Protein AF-A0A434EVM4-F1 (afdb_monomer)

Mean predicted aligned error: 4.97 Å

Sequence (275 aa):
MTAIALRPPEVVMRLKRLGAAHPTRLSFLRQLIRRATREKWRVRKHLFDLEDKGFGRAVYAVETPARTYSLVAFSTPLDDEKRSDRVIAQAWDTSYVLYDGLPDAPEIARLEANAPLQEAGRYTNRELVLARANKSVRLFEDVVSTLARGRQPDDEQLLGVGYLLRTTAVYGNGKFGIADRDEIAGRPELTGSFQAEMLTVWLIRSFTLDLVDHIACRRNPAGAAKLASGLRRALGVGNATGLGMAPFLVRHPLLTHSWFLARETALARVRAEPH

Nearest PDB structures (foldseek):
  1vlr-assembly1_B  TM=5.233E-01  e=3.596E+00  Mus musculus
  6xmq-assembly1_A  TM=4.105E-01  e=3.393E+00  Saccharomyces cerevisiae S288C
  1xml-assembly1_A  TM=4.243E-01  e=5.410E+00  Homo sapiens
  4yc6-assembly4_G  TM=1.969E-01  e=2.848E+00  Homo sapiens

Radius of gyration: 20.32 Å; Cα contacts (8 Å, |Δi|>4): 448; chains: 1; bounding box: 56×40×58 Å

Solvent-accessible surface area (backbone atoms only — not comparable to full-atom values): 15108 Å² total; per-residue (Å²): 126,65,84,53,76,66,81,54,63,88,73,64,74,34,66,76,52,59,76,67,60,72,89,52,81,82,31,55,55,51,46,49,52,52,4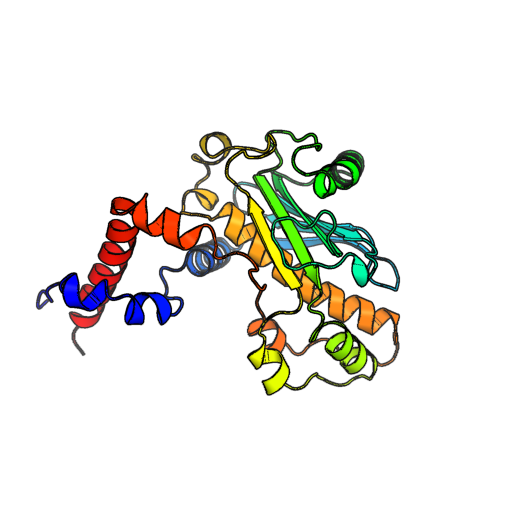6,39,60,76,62,61,45,45,75,45,78,74,42,79,52,54,51,65,87,44,36,42,41,34,28,40,36,37,40,48,94,88,52,42,34,19,40,41,37,40,28,46,91,62,60,74,90,60,63,51,70,50,78,82,46,85,56,53,34,26,34,34,34,29,30,69,33,81,78,51,71,70,53,49,53,52,46,64,72,17,60,77,48,48,81,78,26,77,59,45,76,41,35,45,28,44,34,36,27,35,67,28,91,85,42,37,65,62,41,25,56,29,13,24,70,45,38,80,64,62,65,66,68,50,59,74,70,27,40,45,36,30,30,36,51,77,47,54,71,28,68,58,51,29,18,39,58,79,83,42,55,87,37,80,88,40,52,54,74,62,33,63,52,39,52,42,52,55,49,50,37,52,50,50,58,51,45,42,35,46,29,8,30,62,75,22,77,91,49,33,32,69,78,52,71,68,59,61,67,68,46,47,63,35,76,54,69,63,81,65,51,63,60,45,57,70,75,36,52,70,60,53,46,53,55,48,50,54,50,40,51,53,49,24,54,62,69,34,53,85,131

pLDDT: mean 92.05, std 7.57, range [59.41, 98.81]

Foldseek 3Di:
DDQFDFDDCVVCVDPVNVVVDDDDCPDLLNVLVVQCVVQVKDKDWPDLDADLLGFDWTWIWIHGPVFIKIKIKGADDDDPVQDDLALPRLFARMKIFTFTHDDDPVRSVLCVVFLSVFLNGDEEQGGQKIWGKHFDPQPLVVQLVQQLQLHEDDPVSCLVVQEGIAISDMDRDCRSNYHHCVSCCPPPSQVDPCSSSSVNQVVVLVSRQVSSQSNSCSSHVPRGHRHDPVSSVRHGHHYSDPPVVVVCCVVCVVVVVVVSVVVSVVVSVVVPDDD

Structure (mmCIF, N/CA/C/O backbone):
data_AF-A0A434EVM4-F1
#
_entry.id   AF-A0A434EVM4-F1
#
loop_
_atom_site.group_PDB
_atom_site.id
_atom_site.type_symbol
_atom_site.label_atom_id
_atom_site.label_alt_id
_atom_site.label_comp_id
_atom_site.label_asym_id
_atom_site.label_entity_id
_atom_site.label_seq_id
_atom_site.pdbx_PDB_ins_code
_atom_site.Cartn_x
_atom_site.Cartn_y
_atom_site.Cartn_z
_atom_site.occupancy
_atom_site.B_iso_or_equiv
_atom_site.auth_seq_id
_atom_site.auth_comp_id
_atom_site.auth_asym_id
_atom_site.auth_atom_id
_atom_site.pdbx_PDB_model_num
ATOM 1 N N . MET A 1 1 ? -35.849 -6.488 24.220 1.00 59.41 1 MET A N 1
ATOM 2 C CA . MET A 1 1 ? -34.531 -6.980 23.763 1.00 59.41 1 MET A CA 1
ATOM 3 C C . MET A 1 1 ? -33.873 -7.718 24.912 1.00 59.41 1 MET A C 1
ATOM 5 O O . MET A 1 1 ? -33.646 -7.116 25.955 1.00 59.41 1 MET A O 1
ATOM 9 N N . THR A 1 2 ? -33.637 -9.017 24.769 1.00 71.00 2 THR A N 1
ATOM 10 C CA . THR A 1 2 ? -32.943 -9.836 25.771 1.00 71.00 2 THR A CA 1
ATOM 11 C C . THR A 1 2 ? -31.469 -9.439 25.790 1.00 71.00 2 THR A C 1
ATOM 13 O O . THR A 1 2 ? -30.770 -9.595 24.792 1.00 71.00 2 THR A O 1
ATOM 16 N N . ALA A 1 3 ? -30.985 -8.886 26.902 1.00 82.50 3 ALA A N 1
ATOM 17 C CA . ALA A 1 3 ? -29.579 -8.521 27.030 1.00 82.50 3 ALA A CA 1
ATOM 18 C C . ALA A 1 3 ? -28.721 -9.794 27.096 1.00 82.50 3 ALA A C 1
ATOM 20 O O . ALA A 1 3 ? -28.779 -10.548 28.065 1.00 82.50 3 ALA A O 1
ATOM 21 N N . ILE A 1 4 ? -27.927 -10.047 26.054 1.00 91.75 4 ILE A N 1
ATOM 22 C CA . ILE A 1 4 ? -26.983 -11.166 26.033 1.00 91.75 4 ILE A CA 1
ATOM 23 C C . ILE A 1 4 ? -25.687 -10.732 26.712 1.00 91.75 4 ILE A C 1
ATOM 25 O O . ILE A 1 4 ? -25.044 -9.772 26.288 1.00 91.75 4 ILE A O 1
ATOM 29 N N . ALA A 1 5 ? -25.290 -11.463 27.754 1.00 93.31 5 ALA A N 1
ATOM 30 C CA . ALA A 1 5 ? -24.033 -11.227 28.450 1.00 93.31 5 ALA A CA 1
ATOM 31 C C . ALA A 1 5 ? -22.821 -11.434 27.523 1.00 93.31 5 ALA A C 1
ATOM 33 O O . ALA A 1 5 ? -22.820 -12.299 26.637 1.00 93.31 5 ALA A O 1
ATOM 34 N N . LEU A 1 6 ? -21.766 -10.649 27.751 1.00 95.19 6 LEU A N 1
ATOM 35 C CA . LEU A 1 6 ? -20.491 -10.836 27.064 1.00 95.19 6 LEU A CA 1
ATOM 36 C C . LEU A 1 6 ? -19.876 -12.176 27.476 1.00 95.19 6 LEU A C 1
ATOM 38 O O . LEU A 1 6 ? -19.969 -12.588 28.632 1.00 95.19 6 LEU A O 1
ATOM 42 N N . ARG A 1 7 ? -19.218 -12.857 26.534 1.00 94.06 7 ARG A N 1
ATOM 43 C CA . ARG A 1 7 ? -18.467 -14.071 26.869 1.00 94.06 7 ARG A CA 1
ATOM 44 C C . ARG A 1 7 ? -17.270 -13.697 27.743 1.00 94.06 7 ARG A C 1
ATOM 46 O O . ARG A 1 7 ? -16.629 -12.680 27.467 1.00 94.06 7 ARG A O 1
ATOM 53 N N . PRO A 1 8 ? -16.932 -14.516 28.745 1.00 93.94 8 PRO A N 1
ATOM 54 C CA . PRO A 1 8 ? -15.914 -14.134 29.702 1.00 93.94 8 PRO A CA 1
ATOM 55 C C . PRO A 1 8 ? -14.490 -14.288 29.116 1.00 93.94 8 PRO A C 1
ATOM 57 O O . PRO A 1 8 ? -14.297 -15.019 28.129 1.00 93.94 8 PRO A O 1
ATOM 60 N N . PRO A 1 9 ? -13.478 -13.588 29.671 1.00 91.19 9 PRO A N 1
ATOM 61 C CA . PRO A 1 9 ? -12.115 -13.556 29.134 1.00 91.19 9 PRO A CA 1
ATOM 62 C C . PRO A 1 9 ? -11.486 -14.940 28.934 1.00 91.19 9 PRO A C 1
ATOM 64 O O . PRO A 1 9 ? -10.848 -15.179 27.911 1.00 91.19 9 PRO A O 1
ATOM 67 N N . GLU A 1 10 ? -11.725 -15.888 29.837 1.00 92.50 10 GLU A N 1
ATOM 68 C CA . GLU A 1 10 ? -11.243 -17.272 29.771 1.00 92.50 10 GLU A CA 1
ATOM 69 C C . GLU A 1 10 ? -11.750 -18.046 28.544 1.00 92.50 10 GLU A C 1
ATOM 71 O O . GLU A 1 10 ? -11.161 -19.061 28.155 1.00 92.50 10 GLU A O 1
ATOM 76 N N . VAL A 1 11 ? -12.812 -17.561 27.896 1.00 90.31 11 VAL A N 1
ATOM 77 C CA . VAL A 1 11 ? -13.337 -18.110 26.643 1.00 90.31 11 VAL A CA 1
ATOM 78 C C . VAL A 1 11 ? -12.734 -17.403 25.432 1.00 90.31 11 VAL A C 1
ATOM 80 O O . VAL A 1 11 ? -12.417 -18.076 24.447 1.00 90.31 11 VAL A O 1
ATOM 83 N N . VAL A 1 12 ? -12.600 -16.073 25.466 1.00 89.31 12 VAL A N 1
ATOM 84 C CA . VAL A 1 12 ? -12.275 -15.258 24.275 1.00 89.31 12 VAL A CA 1
ATOM 85 C C . VAL A 1 12 ? -10.792 -14.913 24.139 1.00 89.31 12 VAL A C 1
ATOM 87 O O . VAL A 1 12 ? -10.301 -14.828 23.017 1.00 89.31 12 VAL A O 1
ATOM 90 N N . MET A 1 13 ? -10.058 -14.821 25.249 1.00 88.62 13 MET A N 1
ATOM 91 C CA . MET A 1 13 ? -8.632 -14.468 25.314 1.00 88.62 13 MET A CA 1
ATOM 92 C C . MET A 1 13 ? -7.705 -15.695 25.272 1.00 88.62 13 MET A C 1
ATOM 94 O O . MET A 1 13 ? -6.593 -15.679 25.794 1.00 88.62 13 MET A O 1
ATOM 98 N N . ARG A 1 14 ? -8.144 -16.798 24.654 1.00 88.50 14 ARG A N 1
ATOM 99 C CA . ARG A 1 14 ? -7.323 -18.007 24.471 1.00 88.50 14 ARG A CA 1
ATOM 100 C C . ARG A 1 14 ? -6.447 -17.872 23.228 1.00 88.50 14 ARG A C 1
ATOM 102 O O . ARG A 1 14 ? -6.984 -17.633 22.148 1.00 88.50 14 ARG A O 1
ATOM 109 N N . LEU A 1 15 ? -5.141 -18.148 23.336 1.00 84.44 15 LEU A N 1
ATOM 110 C CA . LEU A 1 15 ? -4.185 -18.070 22.213 1.00 84.44 15 LEU A CA 1
ATOM 111 C C . LEU A 1 15 ? -4.673 -18.794 20.946 1.00 84.44 15 LEU A C 1
ATOM 113 O O . LEU A 1 15 ? -4.614 -18.224 19.862 1.00 84.44 15 LEU A O 1
ATOM 117 N N . LYS A 1 16 ? -5.254 -19.998 21.079 1.00 86.44 16 LYS A N 1
ATOM 118 C CA . LYS A 1 16 ? -5.831 -20.754 19.948 1.00 86.44 16 LYS A CA 1
ATOM 119 C C . LYS A 1 16 ? -6.932 -19.981 19.206 1.00 86.44 16 LYS A C 1
ATOM 121 O O . LYS A 1 16 ? -7.059 -20.108 17.996 1.00 86.44 16 LYS A O 1
ATOM 126 N N . ARG A 1 17 ? -7.730 -19.171 19.911 1.00 85.50 17 ARG A N 1
ATOM 127 C CA . ARG A 1 17 ? -8.780 -18.334 19.305 1.00 85.50 17 ARG A CA 1
ATOM 128 C C . ARG A 1 17 ? -8.224 -17.039 18.737 1.00 85.50 17 ARG A C 1
ATOM 130 O O . ARG A 1 17 ? -8.701 -16.609 17.695 1.00 85.50 17 ARG A O 1
ATOM 137 N N . LEU A 1 18 ? -7.229 -16.449 19.401 1.00 81.12 18 LEU A N 1
ATOM 138 C CA . LEU A 1 18 ? -6.523 -15.269 18.899 1.00 81.12 18 LEU A CA 1
ATOM 139 C C . LEU A 1 18 ? -5.835 -15.583 17.563 1.00 81.12 18 LEU A C 1
ATOM 141 O O . 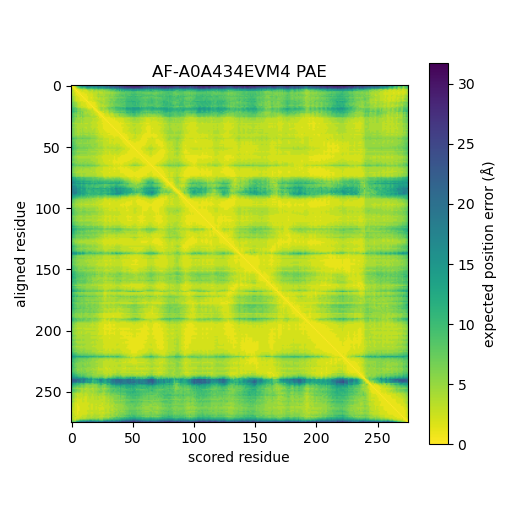LEU A 1 18 ? -6.014 -14.847 16.600 1.00 81.12 18 LEU A O 1
ATOM 145 N N . GLY A 1 19 ? -5.122 -16.711 17.486 1.00 79.44 19 GLY A N 1
ATOM 146 C CA . GLY A 1 19 ? -4.420 -17.151 16.276 1.00 79.44 19 GLY A CA 1
ATOM 147 C C . GLY A 1 19 ? -5.337 -17.600 15.133 1.00 79.44 19 GLY A C 1
ATOM 148 O O . GLY A 1 19 ? -4.932 -17.542 13.980 1.00 79.44 19 GLY A O 1
ATOM 149 N N . ALA A 1 20 ? -6.576 -18.001 15.434 1.00 82.75 20 ALA A N 1
ATOM 150 C CA . ALA A 1 20 ? -7.587 -18.380 14.441 1.00 82.75 20 ALA A CA 1
ATOM 151 C C . ALA A 1 20 ? -8.596 -17.250 14.143 1.00 82.75 20 ALA A C 1
ATOM 153 O O . ALA A 1 20 ? -9.651 -17.483 13.550 1.00 82.75 20 ALA A O 1
ATOM 154 N N . ALA A 1 21 ? -8.334 -16.025 14.607 1.00 79.88 21 ALA A N 1
ATOM 155 C CA . ALA A 1 21 ? -9.253 -14.915 14.417 1.00 79.88 21 ALA A CA 1
ATOM 156 C C . ALA A 1 21 ? -9.222 -14.425 12.961 1.00 79.88 21 ALA A C 1
ATOM 158 O O . ALA A 1 21 ? -8.225 -13.889 12.485 1.00 79.88 21 ALA A O 1
ATOM 159 N N . HIS A 1 22 ? -10.351 -14.552 12.267 1.00 79.56 22 HIS A N 1
ATOM 160 C CA . HIS A 1 22 ? -10.509 -14.011 10.920 1.00 79.56 22 HIS A CA 1
ATOM 161 C C . HIS A 1 22 ? -10.934 -12.532 10.932 1.00 79.56 22 HIS A C 1
ATOM 163 O O . HIS A 1 22 ? -11.583 -12.075 11.883 1.00 79.56 22 HIS A O 1
ATOM 169 N N . PRO A 1 23 ? -10.633 -11.775 9.857 1.00 81.69 23 PRO A N 1
ATOM 170 C CA . PRO A 1 23 ? -11.091 -10.401 9.703 1.00 81.69 23 PRO A CA 1
ATOM 171 C C . PRO A 1 23 ? -12.613 -10.269 9.852 1.00 81.69 23 PRO A C 1
ATOM 173 O O . PRO A 1 23 ? -13.390 -10.957 9.187 1.00 81.69 23 PRO A O 1
ATOM 176 N N . THR A 1 24 ? -13.049 -9.331 10.689 1.00 85.25 24 THR A N 1
ATOM 177 C CA . THR A 1 24 ? -14.470 -9.028 10.921 1.00 85.25 24 THR A CA 1
ATOM 178 C C . THR A 1 24 ? -14.826 -7.670 10.323 1.00 85.25 24 THR A C 1
ATOM 180 O O . THR A 1 24 ? -13.971 -6.961 9.792 1.00 85.25 24 THR A O 1
ATOM 183 N N . ARG A 1 25 ? -16.090 -7.237 10.432 1.00 85.00 25 ARG A N 1
ATOM 184 C CA . ARG A 1 25 ? -16.469 -5.862 10.056 1.00 85.00 25 ARG A CA 1
ATOM 185 C C . ARG A 1 25 ? -15.668 -4.799 10.831 1.00 85.00 25 ARG A C 1
ATOM 187 O O . ARG A 1 25 ? -15.520 -3.697 10.313 1.00 85.00 25 ARG A O 1
ATOM 194 N N . LEU A 1 26 ? -15.098 -5.124 11.992 1.00 84.25 26 LEU A N 1
ATOM 195 C CA . LEU A 1 26 ? -14.277 -4.213 12.795 1.00 84.25 26 LEU A CA 1
ATOM 196 C C . LEU A 1 26 ? -12.804 -4.139 12.349 1.00 84.25 26 LEU A C 1
ATOM 198 O O . LEU A 1 26 ? -12.061 -3.322 12.879 1.00 84.25 26 LEU A O 1
ATOM 202 N N . SER A 1 27 ? -12.361 -4.935 11.371 1.00 88.38 27 SER A N 1
ATOM 203 C CA . SER A 1 27 ? -10.984 -4.858 10.859 1.00 88.38 27 SER A CA 1
ATOM 204 C C . SER A 1 27 ? -10.664 -3.478 10.278 1.00 88.38 27 SER A C 1
ATOM 206 O O . SER A 1 27 ? -11.460 -2.952 9.498 1.00 88.38 27 SER A O 1
ATOM 208 N N . PHE A 1 28 ? -9.488 -2.925 10.596 1.00 90.50 28 PHE A N 1
ATOM 209 C CA . PHE A 1 28 ? -9.087 -1.558 10.220 1.00 90.50 28 PHE A CA 1
ATOM 210 C C . PHE A 1 28 ? -9.210 -1.290 8.721 1.00 90.50 28 PHE A C 1
ATOM 212 O O . PHE A 1 28 ? -9.838 -0.309 8.329 1.00 90.50 28 PHE A O 1
ATOM 219 N N . LEU A 1 29 ? -8.730 -2.217 7.885 1.00 90.88 29 LEU A N 1
ATOM 220 C CA . LEU A 1 29 ? -8.867 -2.116 6.433 1.00 90.88 29 LEU A CA 1
ATOM 221 C C . LEU A 1 29 ? -10.336 -2.103 5.985 1.00 90.88 29 LEU A C 1
ATOM 223 O O . LEU A 1 29 ? -10.718 -1.323 5.122 1.00 90.88 29 LEU A O 1
ATOM 227 N N . ARG A 1 30 ? -11.203 -2.931 6.585 1.00 91.75 30 ARG A N 1
ATOM 228 C CA . ARG A 1 30 ? -12.631 -2.932 6.226 1.00 91.75 30 ARG A CA 1
ATOM 229 C C . ARG A 1 30 ? -13.331 -1.646 6.662 1.00 91.75 30 ARG A C 1
ATOM 231 O O . ARG A 1 30 ? -14.273 -1.235 5.992 1.00 91.75 30 ARG A O 1
ATOM 238 N N . GLN A 1 31 ? -12.912 -1.035 7.770 1.00 92.31 31 GLN A N 1
ATOM 239 C CA . GLN A 1 31 ? -13.411 0.279 8.180 1.00 92.31 31 GLN A CA 1
ATOM 240 C C . GLN A 1 31 ? -13.025 1.352 7.154 1.00 92.31 31 GLN A C 1
ATOM 242 O O . GLN A 1 31 ? -13.913 2.067 6.687 1.00 92.31 31 GLN A O 1
ATOM 247 N N . LEU A 1 32 ? -11.756 1.371 6.729 1.00 95.19 32 LEU A N 1
ATOM 248 C CA . LEU A 1 32 ? -11.248 2.274 5.695 1.00 95.19 32 LEU A CA 1
ATOM 249 C C . LEU A 1 32 ? -12.022 2.121 4.381 1.00 95.19 32 LEU A C 1
ATOM 251 O O . LEU A 1 32 ? -12.580 3.088 3.878 1.00 95.19 32 LEU A O 1
ATOM 255 N N . ILE A 1 33 ? -12.131 0.898 3.852 1.00 94.31 33 ILE A N 1
ATOM 256 C CA . ILE A 1 33 ? -12.795 0.647 2.562 1.00 94.31 33 ILE A CA 1
ATOM 257 C C . ILE A 1 33 ? -14.279 1.0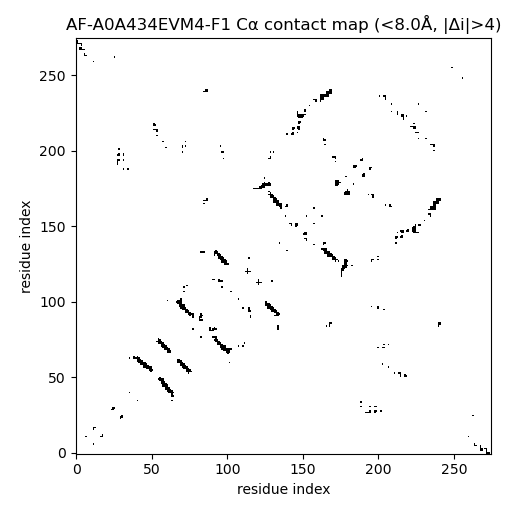30 2.607 1.00 94.31 33 ILE A C 1
ATOM 259 O O . ILE A 1 33 ? -14.791 1.629 1.661 1.00 94.31 33 ILE A O 1
ATOM 263 N N . ARG A 1 34 ? -14.988 0.748 3.711 1.00 95.00 34 ARG A N 1
ATOM 264 C CA . ARG A 1 34 ? -16.386 1.188 3.865 1.00 95.00 34 ARG A CA 1
ATOM 265 C C . ARG A 1 34 ? -16.508 2.705 3.899 1.00 95.00 34 ARG A C 1
ATOM 267 O O . ARG A 1 34 ? -17.449 3.239 3.319 1.00 95.00 34 ARG A O 1
ATOM 274 N N . ARG A 1 35 ? -15.584 3.387 4.580 1.00 95.38 35 ARG A N 1
ATOM 275 C CA . ARG A 1 35 ? -15.527 4.849 4.588 1.00 95.38 35 ARG A CA 1
ATOM 276 C C . ARG A 1 35 ? -15.291 5.386 3.181 1.00 95.38 35 ARG A C 1
ATOM 278 O O . ARG A 1 35 ? -16.120 6.154 2.710 1.00 95.38 35 ARG A O 1
ATOM 285 N N . ALA A 1 36 ? -14.244 4.915 2.510 1.00 96.69 36 ALA A N 1
ATOM 286 C CA . ALA A 1 36 ? -13.903 5.306 1.148 1.00 96.69 36 ALA A CA 1
ATOM 287 C C . ALA A 1 36 ? -15.077 5.103 0.179 1.00 96.69 36 ALA A C 1
ATOM 289 O O . ALA A 1 36 ? -15.373 5.975 -0.628 1.00 96.69 36 ALA A O 1
ATOM 290 N N . THR A 1 37 ? -15.809 3.992 0.319 1.00 96.88 37 THR A N 1
ATOM 291 C CA . THR A 1 37 ? -17.014 3.717 -0.479 1.00 96.88 37 THR A CA 1
ATOM 292 C C . THR A 1 37 ? -18.136 4.715 -0.182 1.00 96.88 37 THR A C 1
ATOM 294 O O . THR A 1 37 ? -18.701 5.297 -1.103 1.00 96.88 37 THR A O 1
ATOM 297 N N . ARG A 1 38 ? -18.457 4.944 1.100 1.00 97.50 38 ARG A N 1
ATOM 298 C CA . ARG A 1 38 ? -19.522 5.871 1.524 1.00 97.50 38 ARG A CA 1
ATOM 299 C C . ARG A 1 38 ? -19.235 7.310 1.092 1.00 97.50 38 ARG A C 1
ATOM 301 O O . ARG A 1 38 ? -20.138 8.011 0.654 1.00 97.50 38 ARG A O 1
ATOM 308 N N . GLU A 1 39 ? -17.985 7.732 1.224 1.00 97.56 39 GLU A N 1
ATOM 309 C CA . GLU A 1 39 ? -17.510 9.077 0.885 1.00 97.56 39 GLU A CA 1
ATOM 310 C C . GLU A 1 39 ? -17.094 9.207 -0.584 1.00 97.56 39 GLU A C 1
ATOM 312 O O . GLU A 1 39 ? -16.630 10.268 -0.988 1.00 97.56 39 GLU A O 1
ATOM 317 N N . LYS A 1 40 ? -17.271 8.145 -1.384 1.00 97.75 40 LYS A N 1
ATOM 318 C CA . LYS A 1 40 ? -16.976 8.108 -2.823 1.00 97.75 40 LYS A CA 1
ATOM 319 C C . LYS A 1 40 ? -15.558 8.589 -3.155 1.00 97.75 40 LYS A C 1
ATOM 321 O O . LYS A 1 40 ? -15.367 9.347 -4.103 1.00 97.75 40 LYS A O 1
ATOM 326 N N . TRP A 1 41 ? -14.570 8.149 -2.374 1.00 98.12 41 TRP A N 1
ATOM 327 C CA . TRP A 1 41 ? -13.170 8.489 -2.629 1.00 98.12 41 TRP A CA 1
ATOM 328 C C . TRP A 1 41 ? -12.777 8.060 -4.041 1.00 98.12 41 TRP A C 1
ATOM 330 O O . TRP A 1 41 ? -13.119 6.959 -4.486 1.00 98.12 41 TRP A O 1
ATOM 340 N N . ARG A 1 42 ? -12.040 8.920 -4.743 1.00 98.25 42 ARG A N 1
ATOM 341 C CA . ARG A 1 42 ? -11.582 8.637 -6.104 1.00 98.25 42 ARG A CA 1
ATOM 342 C C . ARG A 1 42 ? -10.145 8.166 -6.050 1.00 98.25 42 ARG A C 1
ATOM 344 O O . ARG A 1 42 ? -9.291 8.849 -5.498 1.00 98.25 42 ARG A O 1
ATOM 351 N N . VAL A 1 43 ? -9.878 7.011 -6.645 1.00 97.50 43 VAL A N 1
ATOM 352 C CA . VAL A 1 43 ? -8.516 6.496 -6.797 1.00 97.50 43 VAL A CA 1
ATOM 353 C C . VAL A 1 43 ? -8.141 6.540 -8.260 1.00 97.50 43 VAL A C 1
ATOM 355 O O . VAL A 1 43 ? -8.879 6.033 -9.105 1.00 97.50 43 VAL A O 1
ATOM 358 N N . ARG A 1 44 ? -6.986 7.126 -8.563 1.00 97.19 44 ARG A N 1
ATOM 359 C CA . ARG A 1 44 ? -6.448 7.172 -9.921 1.00 97.19 44 ARG A CA 1
ATOM 360 C C . ARG A 1 44 ? -4.959 6.879 -9.930 1.00 97.19 44 ARG A C 1
ATOM 362 O O . ARG A 1 44 ? -4.226 7.273 -9.027 1.00 97.19 44 ARG A O 1
ATOM 369 N N . LYS A 1 45 ? -4.507 6.237 -11.003 1.00 97.69 45 LYS A N 1
ATOM 370 C CA . LYS A 1 45 ? -3.086 6.178 -11.342 1.00 97.69 45 LYS A CA 1
ATOM 371 C C . LYS A 1 45 ? -2.682 7.534 -11.895 1.00 97.69 45 LYS A C 1
ATOM 373 O O . LYS A 1 45 ? -3.088 7.889 -12.995 1.00 97.69 45 LYS A O 1
ATOM 378 N N . HIS A 1 46 ? -1.974 8.315 -11.091 1.00 98.06 46 HIS A N 1
ATOM 379 C CA . HIS A 1 46 ? -1.493 9.630 -11.488 1.00 98.06 46 HIS A CA 1
ATOM 380 C C . HIS A 1 46 ? -0.249 9.534 -12.372 1.00 98.06 46 HIS A C 1
ATOM 382 O O . HIS A 1 46 ? -0.163 10.256 -13.360 1.00 98.06 46 HIS A O 1
ATOM 388 N N . LEU A 1 47 ? 0.661 8.622 -12.031 1.00 98.44 47 LEU A N 1
ATOM 389 C CA . LEU A 1 47 ? 1.867 8.305 -12.789 1.00 98.44 47 LEU A CA 1
ATOM 390 C C . LEU A 1 47 ? 2.027 6.785 -12.825 1.00 98.44 47 LEU A C 1
ATOM 392 O O . LEU A 1 47 ? 1.788 6.112 -11.821 1.00 98.44 47 LEU A O 1
ATOM 396 N N . PHE A 1 48 ? 2.426 6.240 -13.967 1.00 98.19 48 PHE A N 1
ATOM 397 C CA . PHE A 1 48 ? 2.786 4.831 -14.099 1.00 98.19 48 PHE A CA 1
ATOM 398 C C . PHE A 1 48 ? 3.890 4.718 -15.151 1.00 98.19 48 PHE A C 1
ATOM 400 O O . PHE A 1 48 ? 3.624 4.474 -16.325 1.00 98.19 48 PHE A O 1
ATOM 407 N N . ASP A 1 49 ? 5.111 4.998 -14.713 1.00 98.25 49 ASP A N 1
ATOM 408 C CA . ASP A 1 49 ? 6.318 5.097 -15.526 1.00 98.25 49 ASP A CA 1
ATOM 409 C C . ASP A 1 49 ? 7.257 3.947 -15.151 1.00 98.25 49 ASP A C 1
ATOM 411 O O . ASP A 1 49 ? 8.149 4.079 -14.311 1.00 98.25 49 ASP A O 1
ATOM 415 N N . LEU A 1 50 ? 6.950 2.772 -15.702 1.00 98.38 50 LEU A N 1
ATOM 416 C CA . LEU A 1 50 ? 7.717 1.547 -15.512 1.00 98.38 50 LEU A CA 1
ATOM 417 C C . LEU A 1 50 ? 8.257 1.064 -16.857 1.00 98.38 50 LEU A C 1
ATOM 419 O O . LEU A 1 50 ? 7.514 1.007 -17.842 1.00 98.38 50 LEU A O 1
ATOM 423 N N . GLU A 1 51 ? 9.520 0.646 -16.883 1.00 98.38 51 GLU A N 1
ATOM 424 C CA . GLU A 1 51 ? 10.119 0.010 -18.057 1.00 98.38 51 GLU A CA 1
ATOM 425 C C . GLU A 1 51 ? 9.629 -1.440 -18.249 1.00 98.38 51 GLU A C 1
ATOM 427 O O . GLU A 1 51 ? 8.728 -1.916 -17.550 1.00 98.38 51 GLU A O 1
ATOM 432 N N . ASP A 1 52 ? 10.171 -2.137 -19.251 1.00 97.62 52 ASP A N 1
ATOM 433 C CA . ASP A 1 52 ? 9.728 -3.468 -19.686 1.00 97.62 52 ASP A CA 1
ATOM 434 C C . ASP A 1 52 ? 9.746 -4.522 -18.575 1.00 97.62 52 ASP A C 1
ATOM 436 O O . ASP A 1 52 ? 8.831 -5.344 -18.470 1.00 97.62 52 ASP A O 1
ATOM 440 N N . LYS A 1 53 ? 10.772 -4.498 -17.723 1.00 96.56 53 LYS A N 1
ATOM 441 C CA . LYS A 1 53 ? 10.928 -5.416 -16.588 1.00 96.56 53 LYS A CA 1
ATOM 442 C C . LYS A 1 53 ? 10.182 -4.938 -15.334 1.00 96.56 53 LYS A C 1
ATOM 444 O O . LYS A 1 53 ? 10.205 -5.628 -14.311 1.00 96.56 53 LYS A O 1
ATOM 449 N N . GLY A 1 54 ? 9.455 -3.823 -15.425 1.00 97.56 54 GLY A N 1
ATOM 450 C CA . GLY A 1 54 ? 8.620 -3.279 -14.360 1.00 97.56 54 GLY A CA 1
ATOM 451 C C . GLY A 1 54 ? 9.366 -2.419 -13.340 1.00 97.56 54 GLY A C 1
ATOM 452 O O . GLY A 1 54 ? 8.822 -2.186 -12.263 1.00 97.56 54 GLY A O 1
ATOM 453 N N . PHE A 1 55 ? 10.584 -1.965 -13.640 1.00 98.12 55 PHE A N 1
ATOM 454 C CA . PHE A 1 55 ? 11.331 -1.024 -12.806 1.00 98.12 55 PHE A CA 1
ATOM 455 C C . PHE A 1 55 ? 10.960 0.426 -13.133 1.00 98.12 55 PHE A C 1
ATOM 457 O O . PHE A 1 55 ? 10.633 0.748 -14.270 1.00 98.12 55 PHE A O 1
ATOM 464 N N . GLY A 1 56 ? 11.003 1.309 -12.139 1.00 98.00 56 GLY A N 1
ATOM 465 C CA . GLY A 1 56 ? 10.650 2.720 -12.287 1.00 98.00 56 GLY A CA 1
ATOM 466 C C . GLY A 1 56 ? 9.719 3.212 -11.185 1.00 98.00 56 GLY A C 1
ATOM 467 O O . GLY A 1 56 ? 9.819 2.790 -10.029 1.00 98.00 56 GLY A O 1
ATOM 468 N N . ARG A 1 57 ? 8.811 4.121 -11.548 1.00 98.19 57 ARG A N 1
ATOM 469 C CA . ARG A 1 57 ? 8.017 4.936 -10.624 1.00 98.19 57 ARG A CA 1
ATOM 470 C C . ARG A 1 57 ? 6.525 4.806 -10.915 1.00 98.19 57 ARG A C 1
ATOM 472 O O . ARG A 1 57 ? 6.082 4.882 -12.058 1.00 98.19 57 ARG A O 1
ATOM 479 N N . ALA A 1 58 ? 5.711 4.706 -9.875 1.00 98.69 58 ALA A N 1
ATOM 480 C CA . ALA A 1 58 ? 4.263 4.820 -9.997 1.00 98.69 58 ALA A CA 1
ATOM 481 C C . ALA A 1 58 ? 3.685 5.677 -8.870 1.00 98.69 58 ALA A C 1
ATOM 483 O O . ALA A 1 58 ? 4.151 5.624 -7.736 1.00 98.69 58 ALA A O 1
ATOM 484 N N . VAL A 1 59 ? 2.641 6.446 -9.173 1.00 98.81 59 VAL A N 1
ATOM 485 C CA . VAL A 1 59 ? 1.924 7.273 -8.200 1.00 98.81 59 VAL A CA 1
ATOM 486 C C . VAL A 1 59 ? 0.434 6.967 -8.268 1.00 98.81 59 VAL A C 1
ATOM 488 O O . VAL A 1 59 ? -0.196 7.136 -9.314 1.00 98.81 59 VAL A O 1
ATOM 491 N N . TYR A 1 60 ? -0.142 6.549 -7.143 1.00 98.81 60 TYR A N 1
ATOM 492 C CA . TYR A 1 60 ? -1.582 6.339 -6.985 1.00 98.81 60 TYR A CA 1
ATOM 493 C C . TYR A 1 60 ? -2.144 7.442 -6.101 1.00 98.81 60 TYR A C 1
ATOM 495 O O . TYR A 1 60 ? -1.848 7.471 -4.911 1.00 98.81 60 TYR A O 1
ATOM 503 N N . ALA A 1 61 ? -2.962 8.319 -6.675 1.00 98.62 61 ALA A N 1
ATOM 504 C CA . ALA A 1 61 ? -3.621 9.393 -5.945 1.00 98.62 61 ALA A CA 1
ATOM 505 C C . ALA A 1 61 ? -4.998 8.935 -5.449 1.00 98.62 61 ALA A C 1
ATOM 507 O O . ALA A 1 61 ? -5.764 8.315 -6.193 1.00 98.62 61 ALA A O 1
ATOM 508 N N . VAL A 1 62 ? -5.305 9.267 -4.199 1.00 98.56 62 VAL A N 1
ATOM 509 C CA . VAL A 1 62 ? -6.579 9.038 -3.521 1.00 98.56 62 VAL A CA 1
ATOM 510 C C . VAL A 1 62 ? -7.142 10.385 -3.102 1.00 98.56 62 VAL A C 1
ATOM 512 O O . VAL A 1 62 ? -6.626 11.027 -2.193 1.00 98.56 62 VAL A O 1
ATOM 515 N N . GLU A 1 63 ? -8.209 10.800 -3.767 1.00 98.50 63 GLU A N 1
ATOM 516 C CA . GLU A 1 63 ? -8.945 12.026 -3.473 1.00 98.50 63 GLU A CA 1
ATOM 517 C C . GLU A 1 63 ? -10.085 11.684 -2.504 1.00 98.50 63 GLU A C 1
ATOM 519 O O . GLU A 1 63 ? -11.010 10.935 -2.840 1.00 98.50 63 GLU A O 1
ATOM 524 N N . THR A 1 64 ? -9.998 12.210 -1.285 1.00 97.69 64 THR A N 1
ATOM 525 C CA . THR A 1 64 ? -11.079 12.217 -0.292 1.00 97.69 64 THR A CA 1
ATOM 526 C C . THR A 1 64 ? -11.885 13.518 -0.427 1.00 97.69 64 THR A C 1
ATOM 528 O O . THR A 1 64 ? -11.474 14.418 -1.160 1.00 97.69 64 THR A O 1
ATOM 531 N N . PRO A 1 65 ? -13.013 13.685 0.290 1.00 97.06 65 PRO A N 1
ATOM 532 C CA . PRO A 1 65 ? -13.749 14.950 0.276 1.00 97.06 65 PRO A CA 1
ATOM 533 C C . PRO A 1 65 ? -12.940 16.166 0.753 1.00 97.06 65 PRO A C 1
ATOM 535 O O . PRO A 1 65 ? -13.291 17.289 0.410 1.00 97.06 65 PRO A O 1
ATOM 538 N N . ALA A 1 66 ? -11.897 15.956 1.564 1.00 96.06 66 ALA A N 1
ATOM 539 C CA . ALA A 1 66 ? -11.148 17.037 2.204 1.00 96.06 66 ALA A CA 1
ATOM 540 C C . ALA A 1 66 ? -9.673 17.112 1.784 1.00 96.06 66 ALA A C 1
ATOM 542 O O . ALA A 1 66 ? -9.057 18.164 1.934 1.00 96.06 66 ALA A O 1
ATOM 543 N N . ARG A 1 67 ? -9.078 16.002 1.327 1.00 97.38 67 ARG A N 1
ATOM 544 C CA . ARG A 1 67 ? -7.628 15.877 1.102 1.00 97.38 67 ARG A CA 1
ATOM 545 C C . ARG A 1 67 ? -7.303 14.921 -0.033 1.00 97.38 67 ARG A C 1
ATOM 547 O O . ARG A 1 67 ? -8.088 14.031 -0.350 1.00 97.38 67 ARG A O 1
ATOM 554 N N . THR A 1 68 ? -6.093 15.052 -0.554 1.00 98.44 68 THR A N 1
ATOM 555 C CA . THR A 1 68 ? -5.494 14.085 -1.473 1.00 98.44 68 THR A CA 1
ATOM 556 C C . THR A 1 68 ? -4.339 13.390 -0.774 1.00 98.44 68 THR A C 1
ATOM 558 O O . THR A 1 68 ? -3.526 14.053 -0.142 1.00 98.44 68 THR A O 1
ATOM 561 N N . TYR A 1 69 ? -4.242 12.075 -0.920 1.00 98.62 69 TYR A N 1
ATOM 562 C CA . TYR A 1 69 ? -3.075 11.292 -0.519 1.00 98.62 69 TYR A CA 1
ATOM 563 C C . TYR A 1 69 ? -2.499 10.580 -1.730 1.00 98.62 69 TYR A C 1
ATOM 565 O O . TYR A 1 69 ? -3.258 10.155 -2.600 1.00 98.62 69 TYR A O 1
ATOM 573 N N . SER A 1 70 ? -1.187 10.391 -1.773 1.00 98.81 70 SER A N 1
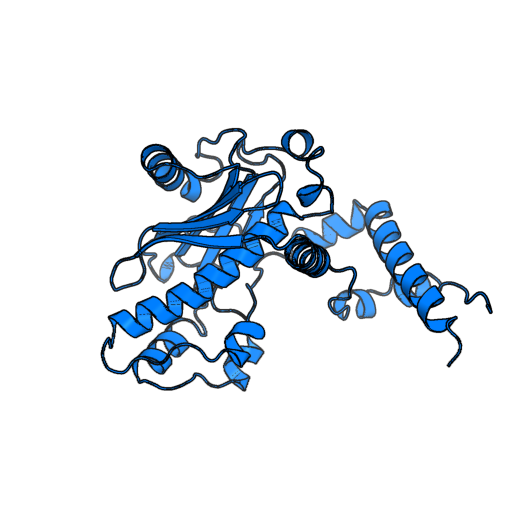ATOM 574 C CA . SER A 1 70 ? -0.536 9.687 -2.876 1.00 98.81 70 SER A CA 1
ATOM 575 C C . SER A 1 70 ? 0.348 8.563 -2.369 1.00 98.81 70 SER A C 1
ATOM 577 O O . SER A 1 70 ? 1.218 8.794 -1.540 1.00 98.81 70 SER A O 1
ATOM 579 N N . LEU A 1 71 ? 0.174 7.348 -2.887 1.00 98.81 71 LEU A N 1
ATOM 580 C CA . LEU A 1 71 ? 1.219 6.334 -2.777 1.00 98.81 71 LEU A CA 1
ATOM 581 C C . LEU A 1 71 ? 2.240 6.587 -3.880 1.00 98.81 71 LEU A C 1
ATOM 583 O O . LEU A 1 71 ? 1.906 6.413 -5.051 1.00 98.81 71 LEU A O 1
ATOM 587 N N . VAL A 1 72 ? 3.465 6.937 -3.506 1.00 98.75 72 VAL A N 1
ATOM 588 C CA . VAL A 1 72 ? 4.626 6.942 -4.399 1.00 98.75 72 VAL A CA 1
ATOM 589 C C . VAL A 1 72 ? 5.318 5.592 -4.264 1.00 98.75 72 VAL A C 1
ATOM 591 O O . VAL A 1 72 ? 5.719 5.205 -3.167 1.00 98.75 72 VAL A O 1
ATOM 594 N N . ALA A 1 73 ? 5.395 4.853 -5.362 1.00 98.44 73 ALA A N 1
ATOM 595 C CA . ALA A 1 73 ? 5.962 3.518 -5.444 1.00 98.44 73 ALA A CA 1
ATOM 596 C C . ALA A 1 73 ? 7.195 3.532 -6.344 1.00 98.44 73 ALA A C 1
ATOM 598 O O . ALA A 1 73 ? 7.124 3.988 -7.486 1.00 98.44 73 ALA A O 1
ATOM 599 N N . PHE A 1 74 ? 8.287 2.969 -5.845 1.00 98.06 74 PHE A N 1
ATOM 600 C CA . PHE A 1 74 ? 9.513 2.746 -6.597 1.00 98.06 74 PHE A CA 1
ATOM 601 C C . PHE A 1 74 ? 9.723 1.244 -6.740 1.00 98.06 74 PHE A C 1
ATOM 603 O O . PHE A 1 74 ? 9.656 0.517 -5.747 1.00 98.06 74 PHE A O 1
ATOM 610 N N . SER A 1 75 ? 9.964 0.770 -7.961 1.00 97.31 75 SER A N 1
ATOM 611 C CA . SER A 1 75 ? 10.419 -0.597 -8.207 1.00 97.31 75 SER A CA 1
ATOM 612 C C . SER A 1 75 ? 11.818 -0.571 -8.785 1.00 97.31 75 SER A C 1
ATOM 614 O O . SER A 1 75 ? 12.063 0.057 -9.811 1.00 97.31 75 SER A O 1
ATOM 616 N N . THR A 1 76 ? 12.732 -1.269 -8.125 1.00 94.00 76 THR A N 1
ATOM 617 C CA . THR A 1 76 ? 14.154 -1.262 -8.457 1.00 94.00 76 THR A CA 1
ATOM 618 C C . THR A 1 76 ? 14.646 -2.682 -8.714 1.00 94.00 76 THR A C 1
ATOM 620 O O . THR A 1 76 ? 14.127 -3.628 -8.111 1.00 94.00 76 THR A O 1
ATOM 623 N N . PRO A 1 77 ? 15.641 -2.865 -9.596 1.00 92.06 77 PRO A N 1
ATOM 624 C CA . PRO A 1 77 ? 16.287 -4.158 -9.753 1.00 92.06 77 PRO A CA 1
ATOM 62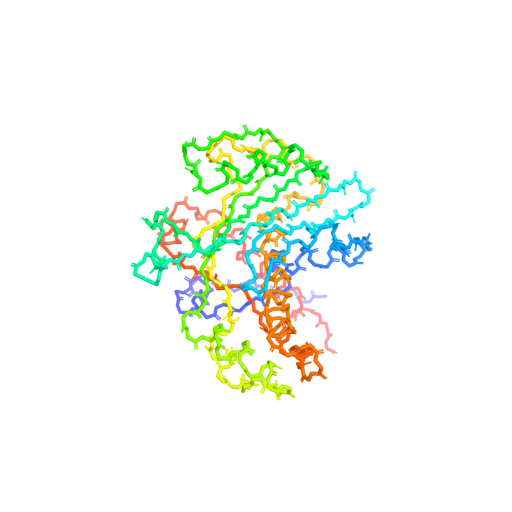5 C C . PRO A 1 77 ? 16.961 -4.568 -8.443 1.00 92.06 77 PRO A C 1
ATOM 627 O O . PRO A 1 77 ? 17.586 -3.752 -7.764 1.00 92.06 77 PRO A O 1
ATOM 630 N N . LEU A 1 78 ? 16.823 -5.845 -8.098 1.00 90.06 78 LEU A N 1
ATOM 631 C CA . LEU A 1 78 ? 17.458 -6.448 -6.938 1.00 90.06 78 LEU A CA 1
ATOM 632 C C . LEU A 1 78 ? 17.958 -7.840 -7.315 1.00 90.06 78 LEU A C 1
ATOM 634 O O . LEU A 1 78 ? 17.169 -8.673 -7.764 1.00 90.06 78 LEU A O 1
ATOM 638 N N . ASP A 1 79 ? 19.252 -8.075 -7.102 1.00 86.19 79 ASP A N 1
ATOM 639 C CA . ASP A 1 79 ? 19.863 -9.390 -7.299 1.00 86.19 79 ASP A CA 1
ATOM 640 C C . ASP A 1 79 ? 19.229 -10.416 -6.354 1.00 86.19 79 ASP A C 1
ATOM 642 O O . ASP A 1 79 ? 18.995 -10.129 -5.175 1.00 86.19 79 ASP A O 1
ATOM 646 N N . ASP A 1 80 ? 18.995 -11.630 -6.850 1.00 81.88 80 ASP A N 1
ATOM 647 C CA . ASP A 1 80 ? 18.297 -12.674 -6.095 1.00 81.88 80 ASP A CA 1
ATOM 648 C C . ASP A 1 80 ? 18.989 -13.011 -4.766 1.00 81.88 80 ASP A C 1
ATOM 650 O O . ASP A 1 80 ? 18.316 -13.202 -3.754 1.00 81.88 80 ASP A O 1
ATOM 654 N N . GLU A 1 81 ? 20.324 -12.982 -4.734 1.00 82.81 81 GLU A N 1
ATOM 655 C CA . GLU A 1 81 ? 21.134 -13.229 -3.532 1.00 82.81 81 GLU A CA 1
ATOM 656 C C . GLU A 1 81 ? 20.950 -12.162 -2.442 1.00 82.81 81 GLU A C 1
ATOM 658 O O . GLU A 1 81 ? 21.142 -12.430 -1.256 1.00 82.81 81 GLU A O 1
ATOM 663 N N . LYS A 1 82 ? 20.550 -10.944 -2.827 1.00 81.44 82 LYS A N 1
ATOM 664 C CA . LYS A 1 82 ? 20.284 -9.836 -1.899 1.00 81.44 82 LYS A CA 1
ATOM 665 C C . LYS A 1 82 ? 18.839 -9.838 -1.401 1.00 81.44 82 LYS A C 1
ATOM 667 O O . LYS A 1 82 ? 18.515 -9.094 -0.470 1.00 81.44 82 LYS A O 1
ATOM 672 N N . ARG A 1 83 ? 17.958 -10.660 -1.985 1.00 83.62 83 ARG A N 1
ATOM 673 C CA . ARG A 1 83 ? 16.546 -10.723 -1.601 1.00 83.62 83 ARG A CA 1
ATOM 674 C C . ARG A 1 83 ? 16.388 -11.466 -0.280 1.00 83.62 83 ARG A C 1
ATOM 676 O O . ARG A 1 83 ? 16.668 -12.654 -0.156 1.00 83.62 83 ARG A O 1
ATOM 683 N N . SER A 1 84 ? 15.871 -10.760 0.720 1.00 78.44 84 SER A N 1
ATOM 684 C CA . SER A 1 84 ? 15.590 -11.333 2.032 1.00 78.44 84 SER A CA 1
ATOM 685 C C . SER A 1 84 ? 14.278 -10.808 2.589 1.00 78.44 84 SER A C 1
ATOM 687 O O . SER A 1 84 ? 14.069 -9.603 2.703 1.00 78.44 84 SER A O 1
ATOM 689 N N . ASP A 1 85 ? 13.411 -11.726 3.011 1.00 71.50 85 ASP A N 1
ATOM 690 C CA . ASP A 1 85 ? 12.153 -11.411 3.698 1.00 71.50 85 ASP A CA 1
ATOM 691 C C . ASP A 1 85 ? 12.362 -10.967 5.157 1.00 71.50 85 ASP A C 1
ATOM 693 O O . ASP A 1 85 ? 11.403 -10.728 5.891 1.00 71.50 85 ASP A O 1
ATOM 697 N N . ARG A 1 86 ? 13.611 -10.870 5.622 1.00 72.25 86 ARG A N 1
ATOM 698 C CA . ARG A 1 86 ? 13.913 -10.449 6.990 1.00 72.25 86 ARG A CA 1
ATOM 699 C C . ARG A 1 86 ? 13.802 -8.932 7.127 1.00 72.25 86 ARG A C 1
ATOM 701 O O . ARG A 1 86 ? 14.171 -8.175 6.236 1.00 72.25 86 ARG A O 1
ATOM 708 N N . VAL A 1 87 ? 13.382 -8.481 8.309 1.00 67.06 87 VAL A N 1
ATOM 709 C CA . VAL A 1 87 ? 13.293 -7.044 8.637 1.00 67.06 87 VAL A CA 1
ATOM 710 C C . VAL A 1 87 ? 14.652 -6.329 8.589 1.00 67.06 87 VAL A C 1
ATOM 712 O O . VAL A 1 87 ? 14.702 -5.125 8.381 1.00 67.06 87 VAL A O 1
ATOM 715 N N . ILE A 1 88 ? 15.744 -7.084 8.750 1.00 70.06 88 ILE A N 1
ATOM 716 C CA . ILE A 1 88 ? 17.135 -6.605 8.710 1.00 70.06 88 ILE A CA 1
ATOM 717 C C . ILE A 1 88 ? 17.739 -6.589 7.299 1.00 70.06 88 ILE A C 1
ATOM 719 O O . ILE A 1 88 ? 18.945 -6.400 7.161 1.00 70.06 88 ILE A O 1
ATOM 723 N N . ALA A 1 89 ? 16.943 -6.856 6.259 1.00 78.00 89 ALA A N 1
ATOM 724 C CA . ALA A 1 89 ? 17.417 -6.721 4.888 1.00 78.00 89 ALA A CA 1
ATOM 725 C C . ALA A 1 89 ? 17.963 -5.299 4.650 1.00 78.00 89 ALA A C 1
ATOM 727 O O . ALA A 1 89 ? 17.600 -4.356 5.356 1.00 78.00 89 ALA A O 1
ATOM 728 N N . GLN A 1 90 ? 18.851 -5.149 3.671 1.00 79.62 90 GLN A N 1
ATOM 729 C CA . GLN A 1 90 ? 19.429 -3.850 3.301 1.00 79.62 90 GLN A CA 1
ATOM 730 C C . GLN A 1 90 ? 18.935 -3.350 1.939 1.00 79.62 90 GLN A C 1
ATOM 732 O O . GLN A 1 90 ? 19.183 -2.202 1.586 1.00 79.62 90 GLN A O 1
ATOM 737 N N . ALA A 1 91 ? 18.213 -4.189 1.194 1.00 85.31 91 ALA A N 1
ATOM 738 C CA . ALA A 1 91 ? 17.659 -3.864 -0.110 1.00 85.31 91 ALA A CA 1
ATOM 739 C C . ALA A 1 91 ? 16.333 -4.610 -0.343 1.00 85.31 91 ALA A C 1
ATOM 741 O O . ALA A 1 91 ? 16.090 -5.659 0.263 1.00 85.31 91 ALA A O 1
ATOM 742 N N . TRP A 1 92 ? 15.477 -4.046 -1.202 1.00 91.44 92 TRP A N 1
ATOM 743 C CA . TRP A 1 92 ? 14.137 -4.557 -1.516 1.00 91.44 92 TRP A CA 1
ATOM 744 C C . TRP A 1 92 ? 13.806 -4.355 -2.991 1.00 91.44 92 TRP A C 1
ATOM 746 O O . TRP A 1 92 ? 14.317 -3.427 -3.612 1.00 91.44 92 TRP A O 1
ATOM 756 N N . ASP A 1 93 ? 12.917 -5.187 -3.536 1.00 93.44 93 ASP A N 1
ATOM 757 C CA . ASP A 1 93 ? 12.428 -5.017 -4.915 1.00 93.44 93 ASP A CA 1
ATOM 758 C C . ASP A 1 93 ? 11.629 -3.715 -5.088 1.00 93.44 93 ASP A C 1
ATOM 760 O O . ASP A 1 93 ? 11.520 -3.177 -6.194 1.00 93.44 93 ASP A O 1
ATOM 764 N N . THR A 1 94 ? 10.995 -3.253 -4.006 1.00 95.69 94 THR A N 1
ATOM 765 C CA . THR A 1 94 ? 10.106 -2.091 -4.023 1.00 95.69 94 THR A CA 1
ATOM 766 C C . THR A 1 94 ? 10.133 -1.304 -2.715 1.00 95.69 94 THR A C 1
ATOM 768 O O . THR A 1 94 ? 10.205 -1.879 -1.620 1.00 95.69 94 THR A O 1
ATOM 771 N N . SER A 1 95 ? 10.013 0.017 -2.827 1.00 96.44 95 SER A N 1
ATOM 772 C CA . SER A 1 95 ? 9.844 0.944 -1.707 1.00 96.44 95 SER A CA 1
ATOM 773 C C . SER A 1 95 ? 8.657 1.874 -1.952 1.00 96.44 95 SER A C 1
ATOM 775 O O . SER A 1 95 ? 8.247 2.118 -3.088 1.00 96.44 95 SER A O 1
ATOM 777 N N . TYR A 1 96 ? 8.059 2.344 -0.861 1.00 97.88 96 TYR A N 1
ATOM 778 C CA . TYR A 1 96 ? 6.794 3.059 -0.888 1.00 97.88 96 TYR A CA 1
ATOM 779 C C . TYR A 1 96 ? 6.759 4.190 0.124 1.00 97.88 96 TYR A C 1
ATOM 781 O O . TYR A 1 96 ? 7.203 4.026 1.264 1.00 97.88 96 TYR A O 1
ATOM 789 N N . VAL A 1 97 ? 6.122 5.283 -0.280 1.00 98.38 97 VAL A N 1
ATOM 790 C CA . VAL A 1 97 ? 5.812 6.430 0.568 1.00 98.38 97 VAL A CA 1
ATOM 791 C C . VAL A 1 97 ? 4.333 6.761 0.415 1.00 98.38 97 VAL A C 1
ATOM 793 O O . VAL A 1 97 ? 3.877 7.021 -0.698 1.00 98.38 97 VAL A O 1
ATOM 796 N N . LEU A 1 98 ? 3.571 6.761 1.509 1.00 98.69 98 LEU A N 1
ATOM 797 C CA . LEU A 1 98 ? 2.285 7.455 1.536 1.00 98.69 98 LEU A CA 1
ATOM 798 C C . LEU A 1 98 ? 2.559 8.929 1.809 1.00 98.69 98 LEU A C 1
ATOM 800 O O . LEU A 1 98 ? 3.074 9.272 2.868 1.00 98.69 98 LEU A O 1
ATOM 804 N N . TYR A 1 99 ? 2.212 9.772 0.854 1.00 98.62 99 TYR A N 1
ATOM 805 C CA . TYR A 1 99 ? 2.487 11.197 0.840 1.00 98.62 99 TYR A CA 1
ATOM 806 C C . TYR A 1 99 ? 1.195 12.007 1.002 1.00 98.62 99 TYR A C 1
ATOM 808 O O . TYR A 1 99 ? 0.146 11.648 0.455 1.00 98.62 99 TYR A O 1
ATOM 816 N N . ASP A 1 100 ? 1.275 13.100 1.754 1.00 98.25 100 ASP A N 1
ATOM 817 C CA . ASP A 1 100 ? 0.210 14.076 1.956 1.00 98.25 100 ASP A CA 1
ATOM 818 C C . ASP A 1 100 ? 0.150 15.065 0.786 1.00 98.25 100 ASP A C 1
ATOM 820 O O . ASP A 1 100 ? 0.994 15.950 0.639 1.00 98.25 100 ASP A O 1
ATOM 824 N N . GLY A 1 101 ? -0.857 14.900 -0.067 1.00 98.12 101 GLY A N 1
ATOM 825 C CA . GLY A 1 101 ? -1.035 15.656 -1.300 1.00 98.12 101 GLY A CA 1
ATOM 826 C C . GLY A 1 101 ? -0.653 14.874 -2.556 1.00 98.12 101 GLY A C 1
ATOM 827 O O . GLY A 1 101 ? -0.660 13.640 -2.595 1.00 98.12 101 GLY A O 1
ATOM 828 N N . LEU A 1 102 ? -0.359 15.624 -3.616 1.00 98.38 102 LEU A N 1
ATOM 829 C CA . LEU A 1 102 ? 0.101 15.117 -4.905 1.00 98.38 102 LEU A CA 1
ATOM 830 C C . LEU A 1 102 ? 1.541 15.606 -5.119 1.00 98.38 102 LEU A C 1
ATOM 832 O O . LEU A 1 102 ? 1.729 16.820 -5.208 1.00 98.38 102 LEU A O 1
ATOM 836 N N . PRO A 1 103 ? 2.549 14.719 -5.135 1.00 98.00 103 PRO A N 1
ATOM 837 C CA . PRO A 1 103 ? 3.933 15.139 -5.308 1.00 98.00 103 PRO A CA 1
ATOM 838 C C . PRO A 1 103 ? 4.185 15.529 -6.766 1.00 98.00 103 PRO A C 1
ATOM 840 O O . PRO A 1 103 ? 3.675 14.886 -7.688 1.00 98.00 103 PRO A O 1
ATOM 843 N N . ASP A 1 104 ? 4.973 16.578 -6.966 1.00 97.56 104 ASP A N 1
ATOM 844 C CA . ASP A 1 104 ? 5.474 16.968 -8.280 1.00 97.56 104 ASP A CA 1
ATOM 845 C C . ASP A 1 104 ? 6.741 16.173 -8.647 1.00 97.56 104 ASP A C 1
ATOM 847 O O . ASP A 1 104 ? 7.206 15.310 -7.898 1.00 97.56 104 ASP A O 1
ATOM 851 N N . ALA A 1 105 ? 7.291 16.417 -9.838 1.00 97.88 105 ALA A N 1
ATOM 852 C CA . ALA A 1 105 ? 8.464 15.684 -10.310 1.00 97.88 105 ALA A CA 1
ATOM 853 C C . ALA A 1 105 ? 9.709 15.859 -9.406 1.00 97.88 105 ALA A C 1
ATOM 855 O O . ALA A 1 105 ? 10.346 14.842 -9.111 1.00 97.88 105 ALA A O 1
ATOM 856 N N . PRO A 1 106 ? 10.056 17.074 -8.924 1.00 98.31 106 PRO A N 1
ATOM 857 C CA . PRO A 1 106 ? 11.116 17.251 -7.930 1.00 98.31 106 PRO A CA 1
ATOM 858 C C . PRO A 1 106 ? 10.890 16.448 -6.646 1.00 98.31 106 PRO A C 1
ATOM 860 O O . PRO A 1 106 ? 11.811 15.776 -6.178 1.00 98.31 106 PRO A O 1
ATOM 863 N N . GLU A 1 107 ? 9.670 16.454 -6.107 1.00 98.12 107 GLU A N 1
ATOM 864 C CA . GLU A 1 107 ? 9.350 15.697 -4.898 1.00 98.12 107 GLU A CA 1
ATOM 865 C C . GLU A 1 107 ? 9.436 14.187 -5.129 1.00 98.12 107 GLU A C 1
ATOM 867 O O . GLU A 1 107 ? 9.997 13.472 -4.301 1.00 98.12 107 GLU A O 1
ATOM 872 N N . ILE A 1 108 ? 8.972 13.680 -6.275 1.00 98.50 108 ILE A N 1
ATOM 873 C CA . ILE A 1 108 ? 9.124 12.260 -6.627 1.00 98.50 108 ILE A CA 1
ATOM 874 C C . ILE A 1 108 ? 10.607 11.875 -6.698 1.00 98.50 108 ILE A C 1
ATOM 876 O O . ILE A 1 108 ? 10.985 10.841 -6.148 1.00 98.50 108 ILE A O 1
ATOM 880 N N . ALA A 1 109 ? 11.453 12.700 -7.322 1.00 98.12 109 ALA A N 1
ATOM 881 C CA . ALA A 1 109 ? 12.893 12.449 -7.402 1.00 98.12 109 ALA A CA 1
ATOM 882 C C . ALA A 1 109 ? 13.564 12.476 -6.016 1.00 98.12 109 ALA A C 1
ATOM 884 O O . ALA A 1 109 ? 14.393 11.618 -5.708 1.00 98.12 109 ALA A O 1
ATOM 885 N N . ARG A 1 110 ? 13.166 13.411 -5.138 1.00 98.19 110 ARG A N 1
ATOM 886 C CA . ARG A 1 110 ? 13.625 13.446 -3.740 1.00 98.19 110 ARG A CA 1
ATOM 887 C C . ARG A 1 110 ? 13.235 12.164 -3.011 1.00 98.19 110 ARG A C 1
ATOM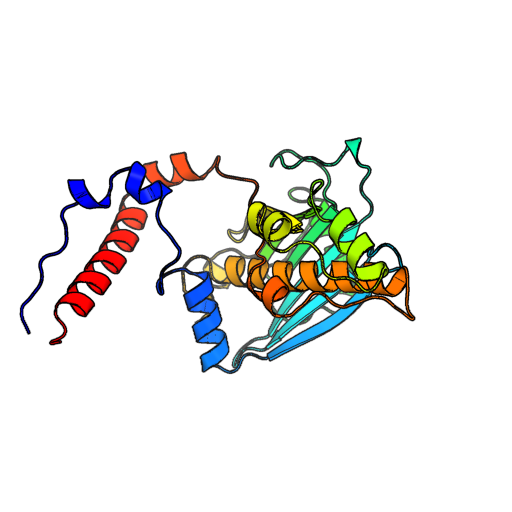 889 O O . ARG A 1 110 ? 14.076 11.564 -2.341 1.00 98.19 110 ARG A O 1
ATOM 896 N N . LEU A 1 111 ? 11.979 11.741 -3.125 1.00 98.06 111 LEU A N 1
ATOM 897 C CA . LEU A 1 111 ? 11.486 10.531 -2.472 1.00 98.06 111 LEU A CA 1
ATOM 898 C C . LEU A 1 111 ? 12.183 9.275 -3.005 1.00 98.06 111 LEU A C 1
ATOM 900 O O . LEU A 1 111 ? 12.507 8.399 -2.209 1.00 98.06 111 LEU A O 1
ATOM 904 N N . GLU A 1 112 ? 12.486 9.206 -4.301 1.00 97.25 112 GLU A N 1
ATOM 905 C CA . GLU A 1 112 ? 13.219 8.085 -4.905 1.00 97.25 112 GLU A CA 1
ATOM 906 C C . GLU A 1 112 ? 14.618 7.932 -4.305 1.00 97.25 112 GLU A C 1
ATOM 908 O O . GLU A 1 112 ? 15.033 6.826 -3.960 1.00 97.25 112 GLU A O 1
ATOM 913 N N . ALA A 1 113 ? 15.320 9.051 -4.111 1.00 96.25 113 ALA A N 1
ATOM 914 C CA . ALA A 1 113 ? 16.649 9.062 -3.511 1.00 96.25 113 ALA A CA 1
ATOM 915 C C . ALA A 1 113 ? 16.642 8.722 -2.008 1.00 96.25 113 ALA A C 1
ATOM 917 O O . ALA A 1 113 ? 17.658 8.273 -1.482 1.00 96.25 113 ALA A O 1
ATOM 918 N N . ASN A 1 114 ? 15.522 8.933 -1.302 1.00 96.12 114 ASN A N 1
ATOM 919 C CA . ASN A 1 114 ? 15.459 8.823 0.160 1.00 96.12 114 ASN A CA 1
ATOM 920 C C . ASN A 1 114 ? 14.747 7.564 0.668 1.00 96.12 114 ASN A C 1
ATOM 922 O O . ASN A 1 114 ? 15.221 6.956 1.628 1.00 96.12 114 ASN A O 1
ATOM 926 N N . ALA A 1 115 ? 13.649 7.143 0.033 1.00 93.94 115 ALA A N 1
ATOM 927 C CA . ALA A 1 115 ? 12.825 6.019 0.486 1.00 93.94 115 ALA A CA 1
ATOM 928 C C . ALA A 1 115 ? 13.614 4.703 0.678 1.00 93.94 115 ALA A C 1
ATOM 930 O O . ALA A 1 115 ? 13.372 4.008 1.671 1.00 93.94 115 ALA A O 1
ATOM 931 N N . PRO A 1 116 ? 14.590 4.345 -0.187 1.00 89.50 116 PRO A N 1
ATOM 932 C CA . PRO A 1 116 ? 15.422 3.157 0.025 1.00 89.50 116 PRO A CA 1
ATOM 933 C C . PRO A 1 116 ? 16.372 3.256 1.233 1.00 89.50 116 PRO A C 1
ATOM 935 O O . PRO A 1 116 ? 16.729 2.229 1.811 1.00 89.50 116 PRO A O 1
ATOM 938 N N . LEU A 1 117 ? 16.767 4.471 1.637 1.00 90.06 117 LEU A N 1
ATOM 939 C CA . LEU A 1 117 ? 17.806 4.717 2.648 1.00 90.06 117 LEU A CA 1
ATOM 940 C C . LEU A 1 117 ? 17.323 4.568 4.100 1.00 90.06 117 LEU A C 1
ATOM 942 O O . LEU A 1 117 ? 18.149 4.483 5.007 1.00 90.06 117 LEU A O 1
ATOM 946 N N . GLN A 1 118 ? 16.007 4.530 4.338 1.00 86.12 118 GLN A N 1
ATOM 947 C CA . GLN A 1 118 ? 15.405 4.390 5.676 1.00 86.12 118 GLN A CA 1
ATOM 948 C C . GLN A 1 118 ? 15.928 5.417 6.699 1.00 86.12 118 GLN A C 1
ATOM 950 O O . GLN A 1 118 ? 15.703 6.607 6.509 1.00 86.12 118 GLN A O 1
ATOM 955 N N . GLU A 1 119 ? 16.610 4.978 7.771 1.00 89.94 119 GLU A N 1
ATOM 956 C CA . GLU A 1 119 ? 17.206 5.822 8.814 1.00 89.94 119 GLU A CA 1
ATOM 957 C C . GLU A 1 119 ? 18.193 6.849 8.250 1.00 89.94 119 GLU A C 1
ATOM 959 O O . GLU A 1 119 ? 18.347 7.925 8.823 1.00 89.94 119 GLU A O 1
ATOM 964 N N . ALA A 1 120 ? 18.845 6.540 7.127 1.00 92.38 120 ALA A N 1
ATOM 965 C CA . ALA A 1 120 ? 19.754 7.467 6.464 1.00 92.38 120 ALA A CA 1
ATOM 966 C C . ALA A 1 120 ? 19.037 8.444 5.515 1.00 92.38 120 ALA A C 1
ATOM 968 O O . ALA A 1 120 ? 19.657 9.421 5.094 1.00 92.38 120 ALA A O 1
ATOM 969 N N . GLY A 1 121 ? 17.754 8.224 5.210 1.00 94.38 121 GLY A N 1
ATOM 970 C CA . GLY A 1 121 ? 16.937 9.108 4.378 1.00 94.38 121 GLY A CA 1
ATOM 971 C C . GLY A 1 121 ? 16.552 10.413 5.080 1.00 94.38 121 GLY A C 1
ATOM 972 O O . GLY A 1 121 ? 16.724 10.581 6.290 1.00 94.38 121 GLY A O 1
ATOM 973 N N . ARG A 1 122 ? 16.051 11.375 4.307 1.00 95.88 122 ARG A N 1
ATOM 974 C CA . ARG A 1 122 ? 15.540 12.665 4.781 1.00 95.88 122 ARG A CA 1
ATOM 975 C C . ARG A 1 122 ? 14.106 12.857 4.315 1.00 95.88 122 ARG A C 1
ATOM 977 O O . ARG A 1 122 ? 13.815 12.804 3.119 1.00 95.88 122 ARG A O 1
ATOM 984 N N . TYR A 1 123 ? 13.241 13.107 5.288 1.00 96.50 123 TYR A N 1
ATOM 985 C CA . TYR A 1 123 ? 11.805 13.223 5.104 1.00 96.50 123 TYR A CA 1
ATOM 986 C C . TYR A 1 123 ? 11.280 14.514 5.732 1.00 96.50 123 TYR A C 1
ATOM 988 O O . TYR A 1 123 ? 11.977 15.204 6.477 1.00 96.50 123 TYR A O 1
ATOM 996 N N . THR A 1 124 ? 10.051 14.839 5.373 1.00 95.69 124 THR A N 1
ATOM 997 C CA . THR A 1 124 ? 9.270 15.981 5.827 1.00 95.69 124 THR A CA 1
ATOM 998 C C . THR A 1 124 ? 8.004 15.485 6.524 1.00 95.69 124 THR A C 1
ATOM 1000 O O . THR A 1 124 ? 7.686 14.293 6.510 1.00 95.69 124 THR A O 1
ATOM 1003 N N . ASN A 1 125 ? 7.210 16.411 7.062 1.00 94.88 125 ASN A N 1
ATOM 1004 C CA . ASN A 1 125 ? 5.900 16.095 7.631 1.00 94.88 125 ASN A CA 1
ATOM 1005 C C . ASN A 1 125 ? 4.837 15.699 6.583 1.00 94.88 125 ASN A C 1
ATOM 1007 O O . ASN A 1 125 ? 3.697 15.422 6.947 1.00 94.88 125 ASN A O 1
ATOM 1011 N N . ARG A 1 126 ? 5.179 15.657 5.288 1.00 97.31 126 ARG A N 1
ATOM 1012 C CA . ARG A 1 126 ? 4.277 15.166 4.237 1.00 97.31 126 ARG A CA 1
ATOM 1013 C C . ARG A 1 126 ? 4.395 13.674 3.987 1.00 97.31 126 ARG A C 1
ATOM 1015 O O . ARG A 1 126 ? 3.476 13.080 3.432 1.00 97.31 126 ARG A O 1
ATOM 1022 N N . GLU A 1 127 ? 5.484 13.040 4.399 1.00 97.81 127 GLU A N 1
ATOM 1023 C CA . GLU A 1 127 ? 5.587 11.589 4.339 1.00 97.81 127 GLU A CA 1
ATOM 1024 C C . GLU A 1 127 ? 4.872 11.008 5.557 1.00 97.81 127 GLU A C 1
ATOM 1026 O O . GLU A 1 127 ? 5.262 11.258 6.688 1.00 97.81 127 GLU A O 1
ATOM 1031 N N . LEU A 1 128 ? 3.783 10.276 5.340 1.00 97.88 128 LEU A N 1
ATOM 1032 C CA . LEU A 1 128 ? 2.935 9.743 6.410 1.00 97.88 128 LEU A CA 1
ATOM 1033 C C . LEU A 1 128 ? 3.299 8.304 6.761 1.00 97.88 128 LEU A C 1
ATOM 1035 O O . LEU A 1 128 ? 3.222 7.900 7.918 1.00 97.88 128 LEU A O 1
ATOM 1039 N N . VAL A 1 129 ? 3.646 7.506 5.748 1.00 97.69 129 VAL A N 1
ATOM 1040 C CA . VAL A 1 129 ? 3.984 6.092 5.923 1.00 97.69 129 VAL A CA 1
ATOM 1041 C C . VAL A 1 129 ? 5.117 5.704 4.991 1.00 97.69 129 VAL A C 1
ATOM 1043 O O . VAL A 1 129 ? 5.064 6.009 3.803 1.00 97.69 129 VAL A O 1
ATOM 1046 N N . LEU A 1 130 ? 6.092 4.955 5.506 1.00 97.00 130 LEU A N 1
ATOM 1047 C CA . LEU A 1 130 ? 7.091 4.259 4.695 1.00 97.00 130 LEU A CA 1
ATOM 1048 C C . LEU A 1 130 ? 6.842 2.760 4.714 1.00 97.00 130 LEU A C 1
ATOM 1050 O O . LEU A 1 130 ? 6.624 2.163 5.770 1.00 97.00 130 LEU A O 1
ATOM 1054 N N . ALA A 1 131 ? 6.928 2.132 3.550 1.00 95.00 131 ALA A N 1
ATOM 1055 C CA . ALA A 1 131 ? 6.842 0.687 3.433 1.00 95.00 131 ALA A CA 1
ATOM 1056 C C . ALA A 1 131 ? 7.820 0.156 2.390 1.00 95.00 131 ALA A C 1
ATOM 1058 O O . ALA A 1 131 ? 8.298 0.876 1.517 1.00 95.00 131 ALA A O 1
ATOM 1059 N N . ARG A 1 132 ? 8.133 -1.132 2.502 1.00 93.31 132 ARG A N 1
ATOM 1060 C CA . ARG A 1 132 ? 9.053 -1.844 1.609 1.00 93.31 132 ARG A CA 1
ATOM 1061 C C . ARG A 1 132 ? 8.531 -3.242 1.371 1.00 93.31 132 ARG A C 1
ATOM 1063 O O . ARG A 1 132 ? 7.944 -3.821 2.289 1.00 93.31 132 ARG A O 1
ATOM 1070 N N . ALA A 1 133 ? 8.745 -3.782 0.179 1.00 93.25 133 ALA A N 1
ATOM 1071 C CA . ALA A 1 133 ? 8.309 -5.131 -0.147 1.00 93.25 133 ALA A CA 1
ATOM 1072 C C . ALA A 1 133 ? 9.240 -5.847 -1.127 1.00 93.25 133 ALA A C 1
ATOM 1074 O O . ALA A 1 133 ? 9.897 -5.222 -1.959 1.00 93.25 133 ALA A O 1
ATOM 1075 N N . ASN A 1 134 ? 9.225 -7.175 -1.039 1.00 93.25 134 ASN A N 1
ATOM 1076 C CA . ASN A 1 134 ? 9.894 -8.066 -1.979 1.00 93.25 134 ASN A CA 1
ATOM 1077 C C . ASN A 1 134 ? 8.882 -8.855 -2.798 1.00 93.25 134 ASN A C 1
ATOM 1079 O O . ASN A 1 134 ? 7.794 -9.194 -2.312 1.00 93.25 134 ASN A O 1
ATOM 1083 N N . LYS A 1 135 ? 9.268 -9.171 -4.033 1.00 92.81 135 LYS A N 1
ATOM 1084 C CA . LYS A 1 135 ? 8.539 -10.074 -4.925 1.00 92.81 135 LYS A CA 1
ATOM 1085 C C . LYS A 1 135 ? 8.511 -11.465 -4.306 1.00 92.81 135 LYS A C 1
ATOM 1087 O O . LYS A 1 135 ? 9.511 -11.958 -3.786 1.00 92.81 135 LYS A O 1
ATOM 1092 N N . SER A 1 136 ? 7.345 -12.101 -4.358 1.00 89.62 136 SER A N 1
ATOM 1093 C CA . SER A 1 136 ? 7.190 -13.486 -3.934 1.00 89.62 136 SER A CA 1
ATOM 1094 C C . SER A 1 136 ? 8.028 -14.380 -4.839 1.00 89.62 136 SER A C 1
ATOM 1096 O O . SER A 1 136 ? 7.669 -14.600 -5.995 1.00 89.62 136 SER A O 1
ATOM 1098 N N . VAL A 1 137 ? 9.102 -14.949 -4.289 1.00 84.50 137 VAL A N 1
ATOM 1099 C CA . VAL A 1 137 ? 9.954 -15.924 -4.994 1.00 84.50 137 VAL A CA 1
ATOM 1100 C C . VAL A 1 137 ? 9.182 -17.167 -5.443 1.00 84.50 137 VAL A C 1
ATOM 1102 O O . VAL A 1 137 ? 9.635 -17.883 -6.321 1.00 84.50 137 VAL A O 1
ATOM 1105 N N . ARG A 1 138 ? 8.015 -17.429 -4.838 1.00 83.12 138 ARG A N 1
ATOM 1106 C CA . ARG A 1 138 ? 7.198 -18.615 -5.119 1.00 83.12 138 ARG A CA 1
ATOM 1107 C C . ARG A 1 138 ? 6.214 -18.434 -6.264 1.00 83.12 138 ARG A C 1
ATOM 1109 O O . ARG A 1 138 ? 5.797 -19.435 -6.817 1.00 83.12 138 ARG A O 1
ATOM 1116 N N . LEU A 1 139 ? 5.759 -17.206 -6.525 1.00 92.31 139 LEU A N 1
ATOM 1117 C CA . LEU A 1 139 ? 4.607 -16.978 -7.409 1.00 92.31 139 LEU A CA 1
ATOM 1118 C C . LEU A 1 139 ? 4.775 -15.839 -8.405 1.00 92.31 139 LEU A C 1
ATOM 1120 O O . LEU A 1 139 ? 4.050 -15.809 -9.393 1.00 92.31 139 LEU A O 1
ATOM 1124 N N . PHE A 1 140 ? 5.651 -14.865 -8.146 1.00 94.75 140 PHE A N 1
ATOM 1125 C CA . PHE A 1 140 ? 5.651 -13.637 -8.939 1.00 94.75 140 PHE A CA 1
ATOM 1126 C C . PHE A 1 140 ? 5.968 -13.914 -10.416 1.00 94.75 140 PHE A C 1
ATOM 1128 O O . PHE A 1 140 ? 5.201 -13.518 -11.291 1.00 94.75 140 PHE A O 1
ATOM 1135 N N . GLU A 1 141 ? 7.061 -14.631 -10.687 1.00 95.19 141 GLU A N 1
ATOM 1136 C CA . GLU A 1 141 ? 7.482 -14.963 -12.054 1.00 95.19 141 GLU A CA 1
ATOM 1137 C C . GLU A 1 141 ? 6.504 -15.922 -12.746 1.00 95.19 141 GLU A C 1
ATOM 1139 O O . GLU A 1 141 ? 6.137 -15.693 -13.898 1.00 95.19 141 GLU A O 1
ATOM 1144 N N . ASP A 1 142 ? 6.005 -16.934 -12.032 1.00 95.31 142 ASP A N 1
ATOM 1145 C CA . ASP A 1 142 ? 5.035 -17.897 -12.566 1.00 95.31 142 ASP A CA 1
ATOM 1146 C C . ASP A 1 142 ? 3.741 -17.215 -13.020 1.00 95.31 142 ASP A C 1
ATOM 1148 O O . ASP A 1 142 ? 3.225 -17.500 -14.107 1.00 95.31 142 ASP A O 1
ATOM 1152 N N . VAL A 1 143 ? 3.233 -16.266 -12.226 1.00 97.44 143 VAL A N 1
ATOM 1153 C CA . VAL A 1 143 ? 2.045 -15.482 -12.581 1.00 97.44 143 VAL A CA 1
ATOM 1154 C C . VAL A 1 143 ? 2.321 -14.612 -13.803 1.00 97.44 143 VAL A C 1
ATOM 1156 O O . VAL A 1 143 ? 1.548 -14.663 -14.758 1.00 97.44 143 VAL A O 1
ATOM 1159 N N . VAL A 1 144 ? 3.427 -13.863 -13.824 1.00 98.12 144 VAL A N 1
ATOM 1160 C CA . VAL A 1 144 ? 3.787 -13.013 -14.973 1.00 98.12 144 VAL A CA 1
ATOM 1161 C C . VAL A 1 144 ? 3.938 -13.844 -16.251 1.00 98.12 144 VAL A C 1
ATOM 1163 O O . VAL A 1 144 ? 3.390 -13.482 -17.291 1.00 98.12 144 VAL A O 1
ATOM 1166 N N . SER A 1 145 ? 4.645 -14.973 -16.184 1.00 97.94 145 SER A N 1
ATOM 1167 C CA . SER A 1 145 ? 4.857 -15.885 -17.313 1.00 97.94 145 SER A CA 1
ATOM 1168 C C . SER A 1 145 ? 3.546 -16.489 -17.822 1.00 97.94 145 SER A C 1
ATOM 1170 O O . SER A 1 145 ? 3.320 -16.591 -19.029 1.00 97.94 145 SER A O 1
ATOM 1172 N N . THR A 1 146 ? 2.637 -16.851 -16.915 1.00 98.06 146 THR A N 1
ATOM 1173 C CA . THR A 1 146 ? 1.328 -17.409 -17.276 1.00 98.06 146 THR A CA 1
ATOM 1174 C C . THR A 1 146 ? 0.437 -16.372 -17.955 1.00 98.06 146 THR A C 1
ATOM 1176 O O . THR A 1 146 ? -0.120 -16.656 -19.019 1.00 98.06 146 THR A O 1
ATOM 1179 N N . LEU A 1 147 ? 0.380 -15.158 -17.403 1.00 98.56 147 LEU A N 1
ATOM 1180 C CA . LEU A 1 147 ? -0.354 -14.038 -17.987 1.00 98.56 147 LEU A CA 1
ATOM 1181 C C . LEU A 1 147 ? 0.215 -13.644 -19.355 1.00 98.56 147 LEU A C 1
ATOM 1183 O O . LEU A 1 147 ? -0.550 -13.463 -20.298 1.00 98.56 147 LEU A O 1
ATOM 1187 N N . ALA A 1 148 ? 1.543 -13.600 -19.513 1.00 98.44 148 ALA A N 1
ATOM 1188 C CA . ALA A 1 148 ? 2.196 -13.295 -20.791 1.00 98.44 148 ALA A CA 1
ATOM 1189 C C . ALA A 1 148 ? 1.856 -14.315 -21.896 1.00 98.44 148 ALA A C 1
ATOM 1191 O O . ALA A 1 148 ? 1.828 -13.975 -23.076 1.00 98.44 148 ALA A O 1
ATOM 1192 N N . ARG A 1 149 ? 1.547 -15.564 -21.530 1.00 98.38 149 ARG A N 1
ATOM 1193 C CA . ARG A 1 149 ? 1.071 -16.608 -22.459 1.00 98.38 149 ARG A CA 1
ATOM 1194 C C . ARG A 1 149 ? -0.433 -16.526 -22.755 1.00 98.38 149 ARG A C 1
ATOM 1196 O O . ARG A 1 149 ? -0.965 -17.434 -23.386 1.00 98.38 149 ARG A O 1
ATOM 1203 N N . GLY A 1 150 ? -1.130 -15.501 -22.266 1.00 98.12 150 GLY A N 1
ATOM 1204 C CA . GLY A 1 150 ? -2.574 -15.340 -22.451 1.00 98.12 150 GLY A CA 1
ATOM 1205 C C . GLY A 1 150 ? -3.429 -16.241 -21.560 1.00 98.12 150 GLY A C 1
ATOM 1206 O O . GLY A 1 150 ? -4.613 -16.423 -21.833 1.00 98.12 150 GLY A O 1
ATOM 1207 N N . ARG A 1 151 ? -2.855 -16.824 -20.499 1.00 98.06 151 ARG A N 1
ATOM 1208 C CA . ARG A 1 151 ? -3.545 -17.757 -19.592 1.00 98.06 151 ARG A CA 1
ATOM 1209 C C . ARG A 1 151 ? -3.710 -17.158 -18.198 1.00 98.06 151 ARG A C 1
ATOM 1211 O O . ARG A 1 151 ? -3.033 -16.198 -17.847 1.00 98.06 151 ARG A O 1
ATOM 1218 N N . GLN A 1 152 ? -4.606 -17.732 -17.399 1.00 97.69 152 GLN A N 1
ATOM 1219 C CA . GLN A 1 152 ? -4.728 -17.404 -15.975 1.00 97.69 152 GLN A CA 1
ATOM 1220 C C . GLN A 1 152 ? -3.860 -18.350 -15.132 1.00 97.69 152 GLN A C 1
ATOM 1222 O O . GLN A 1 152 ? -3.711 -19.512 -15.517 1.00 97.69 152 GLN A O 1
ATOM 1227 N N . PRO A 1 153 ? -3.259 -17.865 -14.029 1.00 95.81 153 PRO A N 1
ATOM 1228 C CA . PRO A 1 153 ? -2.558 -18.723 -13.076 1.00 95.81 153 PRO A CA 1
ATOM 1229 C C . PRO A 1 153 ? -3.533 -19.660 -12.356 1.00 95.81 153 PRO A C 1
ATOM 1231 O O . PRO A 1 153 ? -4.731 -19.394 -12.320 1.00 95.81 153 PRO A O 1
ATOM 1234 N N . ASP A 1 154 ? -3.003 -20.734 -11.775 1.00 94.31 154 ASP A N 1
ATOM 1235 C CA . ASP A 1 154 ? -3.789 -21.682 -10.988 1.00 94.31 154 ASP A CA 1
ATOM 1236 C C . ASP A 1 154 ? -4.341 -21.031 -9.708 1.00 94.31 154 ASP A C 1
ATOM 1238 O O . ASP A 1 154 ? -3.594 -20.452 -8.910 1.00 94.31 154 ASP A O 1
ATOM 1242 N N . ASP A 1 155 ? -5.659 -21.122 -9.521 1.00 93.88 155 ASP A N 1
ATOM 1243 C CA . ASP A 1 155 ? -6.365 -20.493 -8.407 1.00 93.88 155 ASP A CA 1
ATOM 1244 C C . ASP A 1 155 ? -5.916 -21.073 -7.057 1.00 93.88 155 ASP A C 1
ATOM 1246 O O . ASP A 1 155 ? -5.692 -20.319 -6.110 1.00 93.88 155 ASP A O 1
ATOM 1250 N N . GLU A 1 156 ? -5.752 -22.393 -6.947 1.00 92.50 156 GLU A N 1
ATOM 1251 C CA . GLU A 1 156 ? -5.416 -23.056 -5.683 1.00 92.50 156 GLU A CA 1
ATOM 1252 C C . GLU A 1 156 ? -4.000 -22.690 -5.223 1.00 92.50 156 GLU A C 1
ATOM 1254 O O . GLU A 1 156 ? -3.800 -22.271 -4.078 1.00 92.50 156 GLU A O 1
ATOM 1259 N N . GLN A 1 157 ? -3.026 -22.744 -6.132 1.00 90.06 157 GLN A N 1
ATOM 1260 C CA . GLN A 1 157 ? -1.644 -22.352 -5.874 1.00 90.06 157 GLN A CA 1
ATOM 1261 C C . GLN A 1 157 ? -1.550 -20.870 -5.482 1.00 90.06 157 GLN A C 1
ATOM 1263 O O . GLN A 1 157 ? -0.868 -20.508 -4.513 1.00 90.06 157 GLN A O 1
ATOM 1268 N N . LEU A 1 158 ? -2.255 -20.000 -6.211 1.00 91.88 158 LEU A N 1
ATOM 1269 C CA . LEU A 1 158 ? -2.250 -18.561 -5.968 1.00 91.88 158 LEU A CA 1
ATOM 1270 C C . LEU A 1 158 ? -2.882 -18.215 -4.612 1.00 91.88 158 LEU A C 1
ATOM 1272 O O . LEU A 1 158 ? -2.339 -17.388 -3.872 1.00 91.88 158 LEU A O 1
ATOM 1276 N N . LEU A 1 159 ? -3.998 -18.858 -4.258 1.00 89.88 159 LEU A N 1
ATOM 1277 C CA . LEU A 1 159 ? -4.706 -18.644 -2.992 1.00 89.88 159 LEU A CA 1
ATOM 1278 C C . LEU A 1 159 ? -4.005 -19.292 -1.796 1.00 89.88 159 LEU A C 1
ATOM 1280 O O . LEU A 1 159 ? -4.080 -18.748 -0.693 1.00 89.88 159 LEU A O 1
ATOM 1284 N N . GLY A 1 160 ? -3.280 -20.393 -2.006 1.00 89.81 160 GLY A N 1
ATOM 1285 C CA . GLY A 1 160 ? -2.473 -21.041 -0.972 1.00 89.81 160 GLY A CA 1
ATOM 1286 C C . GLY A 1 160 ? -1.368 -20.136 -0.414 1.00 89.81 160 GLY A C 1
ATOM 1287 O O . GLY A 1 160 ? -1.029 -20.228 0.766 1.00 89.81 160 GLY A O 1
ATOM 1288 N N . VAL A 1 161 ? -0.831 -19.219 -1.230 1.00 89.81 161 VAL A N 1
ATOM 1289 C CA . VAL A 1 161 ? 0.132 -18.192 -0.781 1.00 89.81 161 VAL A CA 1
ATOM 1290 C C . VAL A 1 161 ? -0.558 -16.856 -0.485 1.00 89.81 161 VAL A C 1
ATOM 1292 O O . VAL A 1 161 ? -0.251 -16.211 0.516 1.00 89.81 161 VAL A O 1
ATOM 1295 N N . GLY A 1 162 ? -1.476 -16.419 -1.351 1.00 92.12 162 GLY A N 1
ATOM 1296 C CA . GLY A 1 162 ? -2.338 -15.254 -1.138 1.00 92.12 162 GLY A CA 1
ATOM 1297 C C . GLY A 1 162 ? -1.704 -13.878 -1.387 1.00 92.12 162 GLY A C 1
ATOM 1298 O O . GLY A 1 162 ? -2.368 -12.863 -1.165 1.00 92.12 162 GLY A O 1
ATOM 1299 N N . TYR A 1 163 ? -0.450 -13.801 -1.847 1.00 93.75 163 TYR A N 1
ATOM 1300 C CA . TYR A 1 163 ? 0.224 -12.539 -2.178 1.00 93.75 163 TYR A CA 1
ATOM 1301 C C . TYR A 1 163 ? 1.286 -12.699 -3.276 1.00 93.75 163 TYR A C 1
ATOM 1303 O O . TYR A 1 163 ? 1.890 -13.760 -3.431 1.00 93.75 163 TYR A O 1
ATOM 1311 N N . LEU A 1 164 ? 1.560 -11.605 -3.994 1.00 95.44 164 LEU A N 1
ATOM 1312 C CA . LEU A 1 164 ? 2.637 -11.516 -4.997 1.00 95.44 164 LEU A CA 1
ATOM 1313 C C . LEU A 1 164 ? 3.771 -10.578 -4.563 1.00 95.44 164 LEU A C 1
ATOM 1315 O O . LEU A 1 164 ? 4.914 -10.777 -4.962 1.00 95.44 164 LEU A O 1
ATOM 1319 N N . LEU A 1 165 ? 3.473 -9.612 -3.692 1.00 94.38 165 LEU A N 1
ATOM 1320 C CA . LEU A 1 165 ? 4.454 -8.816 -2.960 1.00 94.38 165 LEU A CA 1
ATOM 1321 C C . LEU A 1 165 ? 4.264 -9.030 -1.459 1.00 94.38 165 LEU A C 1
ATOM 1323 O O . LEU A 1 165 ? 3.134 -9.122 -0.962 1.00 94.38 165 LEU A O 1
ATOM 1327 N N . ARG A 1 166 ? 5.380 -9.106 -0.738 1.00 91.88 166 ARG A N 1
ATOM 1328 C CA . ARG A 1 166 ? 5.416 -9.252 0.714 1.00 91.88 166 ARG A CA 1
ATOM 1329 C C . ARG A 1 166 ? 6.078 -8.038 1.336 1.00 91.88 166 ARG A C 1
ATOM 1331 O O . ARG A 1 166 ? 7.270 -7.822 1.134 1.00 91.88 166 ARG A O 1
ATOM 1338 N N . THR A 1 167 ? 5.328 -7.261 2.110 1.00 91.69 167 THR A N 1
ATOM 1339 C CA . THR A 1 167 ? 5.894 -6.142 2.858 1.00 91.69 167 THR A CA 1
ATOM 1340 C C . T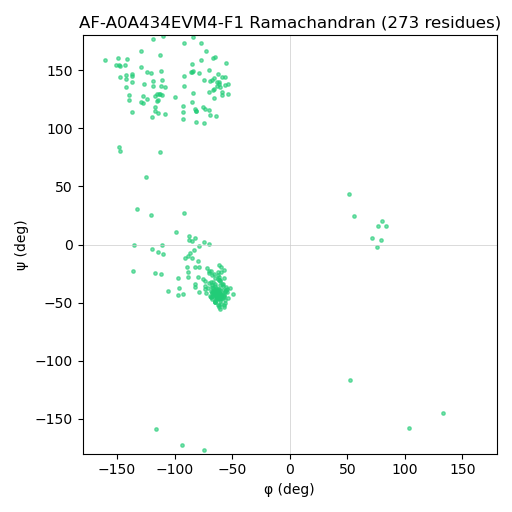HR A 1 167 ? 6.767 -6.649 3.993 1.00 91.69 167 THR A C 1
ATOM 1342 O O . THR A 1 167 ? 6.333 -7.492 4.785 1.00 91.69 167 THR A O 1
ATOM 1345 N N . THR A 1 168 ? 7.973 -6.103 4.105 1.00 86.25 168 THR A N 1
ATOM 1346 C CA . THR A 1 168 ? 8.872 -6.370 5.233 1.00 86.25 168 THR A CA 1
ATOM 1347 C C . THR A 1 168 ? 8.514 -5.506 6.436 1.00 86.25 168 THR A C 1
ATOM 1349 O O . THR A 1 168 ? 8.583 -5.974 7.571 1.00 86.25 168 THR A O 1
ATOM 1352 N N . ALA A 1 169 ? 8.055 -4.278 6.194 1.00 84.69 169 ALA A N 1
ATOM 1353 C CA . ALA A 1 169 ? 7.558 -3.384 7.226 1.00 84.69 169 ALA A CA 1
ATOM 1354 C C . ALA A 1 169 ? 6.678 -2.265 6.652 1.00 84.69 169 ALA A C 1
ATOM 1356 O O . ALA A 1 169 ? 6.779 -1.923 5.472 1.00 84.69 169 ALA A O 1
ATOM 1357 N N . VAL A 1 170 ? 5.843 -1.693 7.524 1.00 92.06 170 VAL A N 1
ATOM 1358 C CA . VAL A 1 170 ? 4.985 -0.528 7.274 1.00 92.06 170 VAL A CA 1
ATOM 1359 C C . VAL A 1 170 ? 5.088 0.378 8.504 1.00 92.06 170 VAL A C 1
ATOM 1361 O O . VAL A 1 170 ? 4.703 -0.039 9.596 1.00 92.06 170 VAL A O 1
ATOM 1364 N N . TYR A 1 171 ? 5.650 1.576 8.355 1.00 92.50 171 TYR A N 1
ATOM 1365 C CA . TYR A 1 171 ? 5.941 2.502 9.454 1.00 92.50 171 TYR A CA 1
ATOM 1366 C C . TYR A 1 171 ? 5.144 3.790 9.292 1.00 92.50 171 TYR A C 1
ATOM 1368 O O . TYR A 1 171 ? 5.358 4.489 8.310 1.00 92.50 171 TYR A O 1
ATOM 1376 N N . GLY A 1 172 ? 4.272 4.106 10.251 1.00 91.94 172 GLY A N 1
ATOM 1377 C CA . GLY A 1 172 ? 3.453 5.329 10.273 1.00 91.94 172 GLY A CA 1
ATOM 1378 C C . GLY A 1 172 ? 3.484 6.050 11.623 1.00 91.94 172 GLY A C 1
ATOM 1379 O O . GLY A 1 172 ? 2.486 6.611 12.059 1.00 91.94 172 GLY A O 1
ATOM 1380 N N . ASN A 1 173 ? 4.599 5.947 12.348 1.00 88.31 173 ASN A N 1
ATOM 1381 C CA . ASN A 1 173 ? 4.714 6.371 13.746 1.00 88.31 173 ASN A CA 1
ATOM 1382 C C . ASN A 1 173 ? 5.787 7.448 13.980 1.00 88.31 173 ASN A C 1
ATOM 1384 O O . ASN A 1 173 ? 6.365 7.488 15.063 1.00 88.31 173 ASN A O 1
ATOM 1388 N N . GLY A 1 174 ? 6.128 8.246 12.965 1.00 92.25 174 GLY A N 1
ATOM 1389 C CA . GLY A 1 174 ? 7.203 9.244 13.043 1.00 92.25 174 GLY A CA 1
ATOM 1390 C C . GLY A 1 174 ? 8.627 8.675 12.983 1.00 92.25 174 GLY A C 1
ATOM 1391 O O . GLY A 1 174 ? 9.607 9.423 12.978 1.00 92.25 174 GLY A O 1
ATOM 1392 N N . LYS A 1 175 ? 8.787 7.343 12.902 1.00 90.44 175 LYS A N 1
ATOM 1393 C CA . LYS A 1 175 ? 10.107 6.736 12.677 1.00 90.44 175 LYS A CA 1
ATOM 1394 C C . LYS A 1 175 ? 10.713 7.311 11.388 1.00 90.44 175 LYS A C 1
ATOM 1396 O O . LYS A 1 175 ? 10.003 7.532 10.418 1.00 90.44 175 LYS A O 1
ATOM 1401 N N . PHE A 1 176 ? 12.031 7.504 11.371 1.00 92.44 176 PHE A N 1
ATOM 1402 C CA . PHE A 1 176 ? 12.790 8.069 10.246 1.00 92.44 176 PHE A CA 1
ATOM 1403 C C . PHE A 1 176 ? 12.583 9.573 10.007 1.00 92.44 176 PHE A C 1
ATOM 1405 O O . PHE A 1 176 ? 13.132 10.098 9.049 1.00 92.44 176 PHE A O 1
ATOM 1412 N N . GLY A 1 177 ? 11.845 10.283 10.868 1.00 92.19 177 GLY A N 1
ATOM 1413 C CA . GLY A 1 177 ? 11.566 11.711 10.665 1.00 92.19 177 GLY A CA 1
ATOM 1414 C C . GLY A 1 177 ? 10.437 11.977 9.667 1.00 92.19 177 GLY A C 1
ATOM 1415 O O . GLY A 1 177 ? 10.358 13.068 9.111 1.00 92.19 177 GLY A O 1
ATOM 1416 N N . ILE A 1 178 ? 9.587 10.975 9.428 1.00 96.25 178 ILE A N 1
ATOM 1417 C CA . ILE A 1 178 ? 8.296 11.146 8.752 1.00 96.25 178 ILE A CA 1
ATOM 1418 C C . ILE A 1 178 ? 7.278 11.761 9.723 1.00 96.25 178 ILE A C 1
ATOM 1420 O O . ILE A 1 178 ? 7.557 11.880 10.918 1.00 96.25 178 ILE A O 1
ATOM 1424 N N . ALA A 1 179 ? 6.089 12.115 9.240 1.00 96.19 179 ALA A N 1
ATOM 1425 C CA . ALA A 1 179 ? 5.006 12.599 10.087 1.00 96.19 179 ALA A CA 1
ATOM 1426 C C . ALA A 1 179 ? 4.695 11.622 11.234 1.00 96.19 179 ALA A C 1
ATOM 1428 O O . ALA A 1 179 ? 4.651 10.398 11.058 1.00 96.19 179 ALA A O 1
ATOM 1429 N N . ASP A 1 180 ? 4.460 12.172 12.419 1.00 93.00 180 ASP A N 1
ATOM 1430 C CA . ASP A 1 180 ? 3.978 11.409 13.558 1.00 93.00 180 ASP A CA 1
ATOM 1431 C C . ASP A 1 180 ? 2.446 11.467 13.659 1.00 93.00 180 ASP A C 1
ATOM 1433 O O . ASP A 1 180 ? 1.730 11.923 12.760 1.00 93.00 180 ASP A O 1
ATOM 1437 N N . ARG A 1 181 ? 1.917 10.931 14.762 1.00 90.19 181 ARG A N 1
ATOM 1438 C CA . ARG A 1 181 ? 0.474 10.880 14.971 1.00 90.19 181 ARG A CA 1
ATOM 1439 C C . ARG A 1 181 ? -0.135 12.270 15.141 1.00 90.19 181 ARG A C 1
ATOM 1441 O O . ARG A 1 181 ? -1.287 12.433 14.738 1.00 90.19 181 ARG A O 1
ATOM 1448 N N . ASP A 1 182 ? 0.579 13.231 15.711 1.00 91.81 182 ASP A N 1
ATOM 1449 C CA . ASP A 1 182 ? 0.022 14.541 16.050 1.00 91.81 182 ASP A CA 1
ATOM 1450 C C . ASP A 1 182 ? -0.319 15.327 14.775 1.00 91.81 182 ASP A C 1
ATOM 1452 O O . ASP A 1 182 ? -1.384 15.942 14.693 1.00 91.81 182 ASP A O 1
ATOM 1456 N N . GLU A 1 183 ? 0.484 15.164 13.721 1.00 93.06 183 GLU A N 1
ATOM 1457 C CA . GLU A 1 183 ? 0.257 15.747 12.389 1.00 93.06 183 GLU A CA 1
ATOM 1458 C C . GLU A 1 183 ? -1.039 15.246 11.707 1.00 93.06 183 GLU A C 1
ATOM 1460 O O . GLU A 1 183 ? -1.679 15.949 10.913 1.00 93.06 183 GLU A O 1
ATOM 1465 N N . ILE A 1 184 ? -1.471 14.013 12.005 1.00 93.12 184 ILE A N 1
ATOM 1466 C CA . ILE A 1 184 ? -2.632 13.385 11.346 1.00 93.12 184 ILE A CA 1
ATOM 1467 C C . ILE A 1 184 ? -3.827 13.122 12.267 1.00 93.12 184 ILE A C 1
ATOM 1469 O O . ILE A 1 184 ? -4.896 12.746 11.780 1.00 93.12 184 ILE A O 1
ATOM 1473 N N . ALA A 1 185 ? -3.695 13.337 13.578 1.00 92.19 185 ALA A N 1
ATOM 1474 C CA . ALA A 1 185 ? -4.719 13.000 14.568 1.00 92.19 185 ALA A CA 1
ATOM 1475 C C . ALA A 1 185 ? -6.048 13.734 14.337 1.00 92.19 185 ALA A C 1
ATOM 1477 O O . ALA A 1 185 ? -7.112 13.153 14.550 1.00 92.19 185 ALA A O 1
ATOM 1478 N N . GLY A 1 186 ? -5.992 14.978 13.854 1.00 94.06 186 GLY A N 1
ATOM 1479 C CA . GLY A 1 186 ? -7.170 15.799 13.562 1.00 94.06 186 GLY A CA 1
ATOM 1480 C C . GLY A 1 186 ? -7.886 15.467 12.248 1.00 94.06 186 GLY A C 1
ATOM 1481 O O . GLY A 1 186 ? -8.880 16.112 11.927 1.00 94.06 186 GLY A O 1
ATOM 1482 N N . ARG A 1 187 ? -7.400 14.500 11.456 1.00 95.44 187 ARG A N 1
ATOM 1483 C CA . ARG A 1 187 ? -7.930 14.191 10.117 1.00 95.44 187 ARG A CA 1
ATOM 1484 C C . ARG A 1 187 ? -8.996 13.096 10.224 1.00 95.44 187 ARG A C 1
ATOM 1486 O O . ARG A 1 187 ? -8.629 11.943 10.467 1.00 95.44 187 ARG A O 1
ATOM 1493 N N . PRO A 1 188 ? -10.303 13.390 10.054 1.00 94.75 188 PRO A N 1
ATOM 1494 C CA . PRO A 1 188 ? -11.374 12.425 10.318 1.00 94.75 188 PRO A CA 1
ATOM 1495 C C . PRO A 1 188 ? -11.192 11.078 9.610 1.00 94.75 188 PRO A C 1
ATOM 1497 O O . PRO A 1 188 ? -11.503 10.034 10.177 1.00 94.75 188 PRO A O 1
ATOM 1500 N N . GLU A 1 189 ? -10.676 11.093 8.388 1.00 94.75 189 GLU A N 1
ATOM 1501 C CA . GLU A 1 189 ? -10.379 9.941 7.545 1.00 94.75 189 GLU A CA 1
ATOM 1502 C C . GLU A 1 189 ? -9.222 9.063 8.043 1.00 94.75 189 GLU A C 1
ATOM 1504 O O . GLU A 1 189 ? -9.216 7.870 7.743 1.00 94.75 189 GLU A O 1
ATOM 1509 N N . LEU A 1 190 ? -8.308 9.609 8.856 1.00 94.25 190 LEU A N 1
ATOM 1510 C CA . LEU A 1 190 ? -7.164 8.895 9.439 1.00 94.25 190 LEU A CA 1
ATOM 1511 C C . LEU A 1 190 ? -7.259 8.690 10.964 1.00 94.25 190 LEU A C 1
ATOM 1513 O O . LEU A 1 190 ? -6.378 8.067 11.548 1.00 94.25 190 LEU A O 1
ATOM 1517 N N . THR A 1 191 ? -8.328 9.159 11.619 1.00 88.00 191 THR A N 1
ATOM 1518 C CA . THR A 1 191 ? -8.506 9.062 13.089 1.00 88.00 191 THR A CA 1
ATOM 1519 C C . THR A 1 191 ? -8.485 7.635 13.645 1.00 88.00 191 THR A C 1
ATOM 1521 O O . THR A 1 191 ? -8.042 7.418 14.776 1.00 88.00 191 THR A O 1
ATOM 1524 N N . GLY A 1 192 ? -8.991 6.661 12.883 1.00 85.38 192 GLY A N 1
ATOM 1525 C CA . GLY A 1 192 ? -9.038 5.263 13.306 1.00 85.38 192 GLY A CA 1
ATOM 1526 C C . GLY A 1 192 ? -7.643 4.653 13.478 1.00 85.38 192 GLY A C 1
ATOM 1527 O O . GLY A 1 192 ? -6.655 5.126 12.921 1.00 85.38 192 GLY A O 1
ATOM 1528 N N . SER A 1 193 ? -7.549 3.546 14.214 1.00 85.88 193 SER A N 1
ATOM 1529 C CA . SER A 1 193 ? -6.279 2.825 14.337 1.00 85.88 193 SER A CA 1
ATOM 1530 C C . SER A 1 193 ? -5.762 2.387 12.962 1.00 85.88 193 SER A C 1
ATOM 1532 O O . SER A 1 193 ? -6.508 1.803 12.166 1.00 85.88 193 SER A O 1
ATOM 1534 N N . PHE A 1 194 ? -4.480 2.667 12.718 1.00 90.19 194 PHE A N 1
ATOM 1535 C CA . PHE A 1 194 ? -3.713 2.258 11.542 1.00 90.19 194 PHE A CA 1
ATOM 1536 C C . PHE A 1 194 ? -4.307 2.678 10.183 1.00 90.19 194 PHE A C 1
ATOM 1538 O O . PHE A 1 194 ? -4.102 1.989 9.187 1.00 90.19 194 PHE A O 1
ATOM 1545 N N . GLN A 1 195 ? -5.122 3.739 10.106 1.00 94.75 195 GLN A N 1
ATOM 1546 C CA . GLN A 1 195 ? -5.802 4.084 8.845 1.00 94.75 195 GLN A CA 1
ATOM 1547 C C . GLN A 1 195 ? -4.824 4.496 7.737 1.00 94.75 195 GLN A C 1
ATOM 1549 O O . GLN A 1 195 ? -5.013 4.075 6.596 1.00 94.75 195 GLN A O 1
ATOM 1554 N N . ALA A 1 196 ? -3.769 5.249 8.062 1.00 96.62 196 ALA A N 1
ATOM 1555 C CA . ALA A 1 196 ? -2.741 5.640 7.097 1.00 96.62 196 ALA A CA 1
ATOM 1556 C C . ALA A 1 196 ? -1.975 4.409 6.581 1.00 96.62 196 ALA A C 1
ATOM 1558 O O . ALA A 1 196 ? -1.790 4.219 5.377 1.00 96.62 196 ALA A O 1
ATOM 1559 N N . GLU A 1 197 ? -1.608 3.495 7.473 1.00 95.94 197 GLU A N 1
ATOM 1560 C CA . GLU A 1 197 ? -0.925 2.250 7.136 1.00 95.94 197 GLU A CA 1
ATOM 1561 C C . GLU A 1 197 ? -1.825 1.324 6.309 1.00 95.94 197 GLU A C 1
ATOM 1563 O O . GLU A 1 197 ? -1.374 0.734 5.330 1.00 95.94 197 GLU A O 1
ATOM 1568 N N . MET A 1 198 ? -3.118 1.225 6.635 1.00 95.81 198 MET A N 1
ATOM 1569 C CA . MET A 1 198 ? -4.076 0.438 5.849 1.00 95.81 198 MET A CA 1
ATOM 1570 C C . MET A 1 198 ? -4.330 1.040 4.464 1.00 95.81 198 MET A C 1
ATOM 1572 O O . MET A 1 198 ? -4.468 0.281 3.503 1.00 95.81 198 MET A O 1
ATOM 1576 N N . LEU A 1 199 ? -4.355 2.372 4.339 1.00 97.75 199 LEU A N 1
ATOM 1577 C CA . LEU A 1 199 ? -4.418 3.065 3.048 1.00 97.75 199 LEU A CA 1
ATOM 1578 C C . LEU A 1 199 ? -3.184 2.733 2.208 1.00 97.75 199 LEU A C 1
ATOM 1580 O O . LEU A 1 199 ? -3.312 2.332 1.053 1.00 97.75 199 LEU A O 1
ATOM 1584 N N . THR A 1 200 ? -2.005 2.791 2.824 1.00 98.00 200 THR A N 1
ATOM 1585 C CA . THR A 1 200 ? -0.733 2.420 2.195 1.00 98.00 200 THR A CA 1
ATOM 1586 C C . THR A 1 200 ? -0.767 0.980 1.684 1.00 98.00 200 THR A C 1
ATOM 1588 O O . THR A 1 200 ? -0.531 0.736 0.505 1.00 98.00 200 THR A O 1
ATOM 1591 N N . VAL A 1 201 ? -1.137 0.015 2.534 1.00 96.62 201 VAL A N 1
ATOM 1592 C CA . VAL A 1 201 ? -1.196 -1.412 2.168 1.00 96.62 201 VAL A CA 1
ATOM 1593 C C . VAL A 1 201 ? -2.221 -1.676 1.060 1.00 96.62 201 VAL A C 1
ATOM 1595 O O . VAL A 1 201 ? -1.965 -2.476 0.157 1.00 96.62 201 VAL A O 1
ATOM 1598 N N . TRP A 1 202 ? -3.370 -0.998 1.080 1.00 97.06 202 TRP A N 1
ATOM 1599 C CA . TRP A 1 202 ? -4.371 -1.114 0.017 1.00 97.06 202 TRP A CA 1
ATOM 1600 C C . TRP A 1 202 ? -3.857 -0.609 -1.340 1.00 97.06 202 TRP A C 1
ATOM 1602 O O . TRP A 1 202 ? -4.111 -1.234 -2.376 1.00 97.06 202 TRP A O 1
ATOM 1612 N N . LEU A 1 203 ? -3.095 0.484 -1.348 1.00 98.38 203 LEU A N 1
ATOM 1613 C CA . LEU A 1 203 ? -2.492 1.017 -2.567 1.00 98.38 203 LEU A CA 1
ATOM 1614 C C . LEU A 1 203 ? -1.312 0.154 -3.040 1.00 98.38 203 LEU A C 1
ATOM 1616 O O . LEU A 1 203 ? -1.221 -0.119 -4.235 1.00 98.38 203 LEU A O 1
ATOM 1620 N N . ILE A 1 204 ? -0.487 -0.384 -2.131 1.00 98.25 204 ILE A N 1
ATOM 1621 C CA . ILE A 1 204 ? 0.584 -1.346 -2.463 1.00 98.25 204 ILE A CA 1
ATOM 1622 C C . ILE A 1 204 ? -0.005 -2.586 -3.130 1.00 98.25 204 ILE A C 1
ATOM 1624 O O . ILE A 1 204 ? 0.514 -3.061 -4.140 1.00 98.25 204 ILE A O 1
ATOM 1628 N N . ARG A 1 205 ? -1.127 -3.096 -2.612 1.00 97.06 205 ARG A N 1
ATOM 1629 C CA . ARG A 1 205 ? -1.862 -4.196 -3.241 1.00 97.06 205 ARG A CA 1
ATOM 1630 C C . ARG A 1 205 ? -2.258 -3.851 -4.674 1.00 97.06 205 ARG A C 1
ATOM 1632 O O . ARG A 1 205 ? -2.105 -4.677 -5.562 1.00 97.06 205 ARG A O 1
ATOM 1639 N N . SER A 1 206 ? -2.767 -2.643 -4.901 1.00 97.50 206 SER A N 1
ATOM 1640 C CA . SER A 1 206 ? -3.173 -2.192 -6.237 1.00 97.50 206 SER A CA 1
ATOM 1641 C C . SER A 1 206 ? -1.971 -2.104 -7.182 1.00 97.50 206 SER A C 1
ATOM 1643 O O . SER A 1 206 ? -2.023 -2.663 -8.274 1.00 97.50 206 SER A O 1
ATOM 1645 N N . PHE A 1 207 ? -0.860 -1.525 -6.715 1.00 98.44 207 PHE A N 1
ATOM 1646 C CA . PHE A 1 207 ? 0.410 -1.509 -7.440 1.00 98.44 207 PHE A CA 1
ATOM 1647 C C . PHE A 1 207 ? 0.909 -2.917 -7.780 1.00 98.44 207 PHE A C 1
ATOM 1649 O O . PHE A 1 207 ? 1.306 -3.160 -8.910 1.00 98.44 207 PHE A O 1
ATOM 1656 N N . THR A 1 208 ? 0.833 -3.857 -6.836 1.00 97.75 208 THR A N 1
ATOM 1657 C CA . THR A 1 208 ? 1.260 -5.252 -7.029 1.00 97.75 208 THR A CA 1
ATOM 1658 C C . THR A 1 208 ? 0.552 -5.903 -8.216 1.00 97.75 208 THR A C 1
ATOM 1660 O O . THR A 1 208 ? 1.186 -6.551 -9.046 1.00 97.75 208 THR A O 1
ATOM 1663 N N . LEU A 1 209 ? -0.772 -5.744 -8.284 1.00 97.75 209 LEU A N 1
ATOM 1664 C CA . LEU A 1 209 ? -1.595 -6.354 -9.327 1.00 97.75 209 LEU A CA 1
ATOM 1665 C C . LEU A 1 209 ? -1.358 -5.696 -10.690 1.00 97.75 209 LEU A C 1
ATOM 1667 O O . LEU A 1 209 ? -1.335 -6.375 -11.711 1.00 97.75 209 LEU A O 1
ATOM 1671 N N . ASP A 1 210 ? -1.160 -4.381 -10.704 1.00 98.31 210 ASP A N 1
ATOM 1672 C CA . ASP A 1 210 ? -0.871 -3.645 -11.933 1.00 98.31 210 ASP A CA 1
ATOM 1673 C C . ASP A 1 210 ? 0.557 -3.900 -12.432 1.00 98.31 210 ASP A C 1
ATOM 1675 O O . ASP A 1 210 ? 0.781 -3.923 -13.638 1.00 98.31 210 ASP A O 1
ATOM 1679 N N . LEU A 1 211 ? 1.509 -4.152 -11.529 1.00 98.38 211 LEU A N 1
ATOM 1680 C CA . LEU A 1 211 ? 2.885 -4.506 -11.868 1.00 98.38 211 LEU A CA 1
ATOM 1681 C C . LEU A 1 211 ? 2.952 -5.840 -12.623 1.00 98.38 211 LEU A C 1
ATOM 1683 O O . LEU A 1 211 ? 3.628 -5.922 -13.645 1.00 98.38 211 LEU A O 1
ATOM 1687 N N . VAL A 1 212 ? 2.246 -6.878 -12.159 1.00 98.00 212 VAL A N 1
ATOM 1688 C CA . VAL A 1 212 ? 2.260 -8.180 -12.851 1.00 98.00 212 VAL A CA 1
ATOM 1689 C C . VAL A 1 212 ? 1.567 -8.125 -14.210 1.00 98.00 212 VAL A C 1
ATOM 1691 O O . VAL A 1 212 ? 2.096 -8.680 -15.172 1.00 98.00 212 VAL A O 1
ATOM 1694 N N . ASP A 1 213 ? 0.447 -7.400 -14.316 1.00 98.31 213 ASP A N 1
ATOM 1695 C CA . ASP A 1 213 ? -0.230 -7.168 -15.597 1.00 98.31 213 ASP A CA 1
ATOM 1696 C C . ASP A 1 213 ? 0.669 -6.378 -16.562 1.00 98.31 213 ASP A C 1
ATOM 1698 O O . ASP A 1 213 ? 0.736 -6.703 -17.747 1.00 98.31 213 ASP A O 1
ATOM 1702 N N . HIS A 1 214 ? 1.372 -5.351 -16.065 1.00 98.50 214 HIS A N 1
ATOM 1703 C CA . HIS A 1 214 ? 2.300 -4.547 -16.863 1.00 98.50 214 HIS A CA 1
ATOM 1704 C C . HIS A 1 214 ? 3.421 -5.407 -17.432 1.00 98.50 214 HIS A C 1
ATOM 1706 O O . HIS A 1 214 ? 3.571 -5.461 -18.647 1.00 98.50 214 HIS A O 1
ATOM 1712 N N . ILE A 1 215 ? 4.158 -6.133 -16.587 1.00 98.56 215 ILE A N 1
ATOM 1713 C CA . ILE A 1 215 ? 5.288 -6.953 -17.046 1.00 98.56 215 ILE A CA 1
ATOM 1714 C C . ILE A 1 215 ? 4.804 -8.033 -18.024 1.00 98.56 215 ILE A C 1
ATOM 1716 O O . ILE A 1 215 ? 5.437 -8.259 -19.055 1.00 98.56 215 ILE A O 1
ATOM 1720 N N . ALA A 1 216 ? 3.664 -8.676 -17.751 1.00 98.56 216 ALA A N 1
ATOM 1721 C CA . ALA A 1 216 ? 3.089 -9.663 -18.661 1.00 98.56 216 ALA A CA 1
ATOM 1722 C C . ALA A 1 216 ? 2.757 -9.055 -20.035 1.00 98.56 216 ALA A C 1
ATOM 1724 O O . ALA A 1 216 ? 3.119 -9.625 -21.065 1.00 98.56 216 ALA A O 1
ATOM 1725 N N . CYS A 1 217 ? 2.132 -7.874 -20.049 1.00 98.38 217 CYS A N 1
ATOM 1726 C CA . CYS A 1 217 ? 1.821 -7.127 -21.266 1.00 98.38 217 CYS A CA 1
ATOM 1727 C C . CYS A 1 217 ? 3.086 -6.710 -22.028 1.00 98.38 217 CYS A C 1
ATOM 1729 O O . CYS A 1 217 ? 3.146 -6.884 -23.239 1.00 98.38 217 CYS A O 1
ATOM 1731 N N . ARG A 1 218 ? 4.134 -6.233 -21.343 1.00 98.12 218 ARG A N 1
ATOM 1732 C CA . ARG A 1 218 ? 5.409 -5.879 -21.993 1.00 98.12 218 ARG A CA 1
ATOM 1733 C C . ARG A 1 218 ? 6.109 -7.097 -22.602 1.00 98.12 218 ARG A C 1
ATOM 1735 O O . ARG A 1 218 ? 6.705 -6.975 -23.665 1.00 98.12 218 ARG A O 1
ATOM 1742 N N . ARG A 1 219 ? 5.985 -8.280 -21.987 1.00 98.19 219 ARG A N 1
ATOM 1743 C CA . ARG A 1 219 ? 6.515 -9.544 -22.538 1.00 98.19 219 ARG A CA 1
ATOM 1744 C C . ARG A 1 219 ? 5.751 -10.040 -23.767 1.00 98.19 219 ARG A C 1
ATOM 1746 O O . ARG A 1 219 ? 6.355 -10.674 -24.626 1.00 98.19 219 ARG A O 1
ATOM 1753 N N . ASN A 1 220 ? 4.444 -9.795 -23.846 1.00 98.00 220 ASN A N 1
ATOM 1754 C CA . ASN A 1 220 ? 3.623 -10.172 -24.997 1.00 98.00 220 ASN A CA 1
ATOM 1755 C C . ASN A 1 220 ? 2.468 -9.175 -25.220 1.00 98.00 220 ASN A C 1
ATOM 1757 O O . ASN A 1 220 ? 1.337 -9.440 -24.797 1.00 98.00 220 ASN A O 1
ATOM 1761 N N . PRO A 1 221 ? 2.711 -8.053 -25.922 1.00 96.75 221 PRO A N 1
ATOM 1762 C CA . PRO A 1 221 ? 1.705 -7.002 -26.092 1.00 96.75 221 PRO A CA 1
ATOM 1763 C C . PRO A 1 221 ? 0.446 -7.450 -26.844 1.00 96.75 221 PRO A C 1
ATOM 1765 O O . PRO A 1 221 ? -0.623 -6.878 -26.648 1.00 96.75 221 PRO A O 1
ATOM 1768 N N . ALA A 1 222 ? 0.564 -8.466 -27.705 1.00 95.44 222 ALA A N 1
ATOM 1769 C CA . ALA A 1 222 ? -0.528 -8.943 -28.550 1.00 95.44 222 ALA A CA 1
ATOM 1770 C C . ALA A 1 222 ? -1.407 -10.011 -27.878 1.00 95.44 222 ALA A C 1
ATOM 1772 O O . ALA A 1 222 ? -2.553 -10.193 -28.282 1.00 95.44 222 ALA A O 1
ATOM 1773 N N . GLY A 1 223 ? -0.881 -10.735 -26.883 1.00 96.12 223 GLY A N 1
ATOM 1774 C CA . GLY A 1 223 ? -1.536 -11.932 -26.345 1.00 96.12 223 GLY A CA 1
ATOM 1775 C C . GLY A 1 223 ? -1.560 -12.053 -24.826 1.00 96.12 223 GLY A C 1
ATOM 1776 O O . GLY A 1 223 ? -2.102 -13.036 -24.326 1.00 96.12 223 GLY A O 1
ATOM 1777 N N . ALA A 1 224 ? -0.990 -11.108 -24.075 1.00 97.94 224 ALA A N 1
ATOM 1778 C CA . ALA A 1 224 ? -1.018 -11.177 -22.620 1.00 97.94 224 ALA A CA 1
ATOM 1779 C C . ALA A 1 224 ? -2.445 -11.037 -22.066 1.00 97.94 224 ALA A C 1
ATOM 1781 O O . ALA A 1 224 ? -3.197 -10.127 -22.422 1.00 97.94 224 ALA A O 1
ATOM 1782 N N . ALA A 1 225 ? -2.800 -11.917 -21.133 1.00 98.00 225 ALA A N 1
ATOM 1783 C CA . ALA A 1 225 ? -4.025 -11.803 -20.361 1.00 98.00 225 ALA A CA 1
ATOM 1784 C C . ALA A 1 225 ? -3.810 -10.864 -19.167 1.00 98.00 225 ALA A C 1
ATOM 1786 O O . ALA A 1 225 ? -2.728 -10.808 -18.587 1.00 98.00 225 ALA A O 1
ATOM 1787 N N . LYS A 1 226 ? -4.871 -10.166 -18.753 1.00 97.38 226 LYS A N 1
ATOM 1788 C CA . LYS A 1 226 ? -4.906 -9.494 -17.447 1.00 97.38 226 LYS A CA 1
ATOM 1789 C C . LYS A 1 226 ? -5.347 -10.474 -16.377 1.00 97.38 226 LYS A C 1
ATOM 1791 O O . LYS A 1 226 ? -6.179 -11.345 -16.644 1.00 97.38 226 LYS A O 1
ATOM 1796 N N . LEU A 1 227 ? -4.847 -10.303 -15.160 1.00 97.31 227 LEU A N 1
ATOM 1797 C CA . LEU A 1 227 ? -5.264 -11.131 -14.039 1.00 97.31 227 LEU A CA 1
ATOM 1798 C C . LEU A 1 227 ? -6.779 -11.011 -13.811 1.00 97.31 227 LEU A C 1
ATOM 1800 O O . LEU A 1 227 ? -7.327 -9.910 -13.693 1.00 97.31 227 LEU A O 1
ATOM 1804 N N . ALA A 1 228 ? -7.462 -12.151 -13.729 1.00 97.44 228 ALA A N 1
ATOM 1805 C CA . ALA A 1 228 ? -8.909 -12.214 -13.607 1.00 97.44 228 ALA A CA 1
ATOM 1806 C C . ALA A 1 228 ? -9.411 -11.477 -12.358 1.00 97.44 228 ALA A C 1
ATOM 1808 O O . ALA A 1 228 ? -8.805 -11.514 -11.285 1.00 97.44 228 ALA A O 1
ATOM 1809 N N . SER A 1 229 ? -10.574 -10.827 -12.466 1.00 96.06 229 SER A N 1
ATOM 1810 C CA . SER A 1 229 ? -11.107 -9.991 -11.380 1.00 96.06 229 SER A CA 1
ATOM 1811 C C . SER A 1 229 ? -11.360 -10.765 -10.076 1.00 96.06 229 SER A C 1
ATOM 1813 O O . SER A 1 229 ? -11.217 -10.192 -8.997 1.00 96.06 229 SER A O 1
ATOM 1815 N N . GLY A 1 230 ? -11.709 -12.056 -10.161 1.00 95.62 230 GLY A N 1
ATOM 1816 C CA . GLY A 1 230 ? -11.864 -12.947 -9.006 1.00 95.62 230 GLY A CA 1
ATOM 1817 C C . GLY A 1 230 ? -10.561 -13.104 -8.227 1.00 95.62 230 GLY A C 1
ATOM 1818 O O . GLY A 1 230 ? -10.516 -12.793 -7.036 1.00 95.62 230 GLY A O 1
ATOM 1819 N N . LEU A 1 231 ? -9.484 -13.454 -8.929 1.00 94.62 231 LEU A N 1
ATOM 1820 C CA . LEU A 1 231 ? -8.140 -13.582 -8.365 1.00 94.62 231 LEU A CA 1
ATOM 1821 C C . LEU A 1 231 ? -7.619 -12.254 -7.823 1.00 94.62 231 LEU A C 1
ATOM 1823 O O . LEU A 1 231 ? -7.145 -12.177 -6.688 1.00 94.62 231 LEU A O 1
ATOM 1827 N N . ARG A 1 232 ? -7.809 -11.170 -8.587 1.00 96.00 232 ARG A N 1
ATOM 1828 C CA . ARG A 1 232 ? -7.469 -9.817 -8.138 1.00 96.00 232 ARG A CA 1
ATOM 1829 C C . ARG A 1 232 ? -8.143 -9.472 -6.824 1.00 96.00 232 ARG A C 1
ATOM 1831 O O . ARG A 1 232 ? -7.527 -8.756 -6.053 1.00 96.00 232 ARG A O 1
ATOM 1838 N N . ARG A 1 233 ? -9.383 -9.907 -6.557 1.00 93.44 233 ARG A N 1
ATOM 1839 C CA . ARG A 1 233 ? -10.088 -9.652 -5.282 1.00 93.44 233 ARG A CA 1
ATOM 1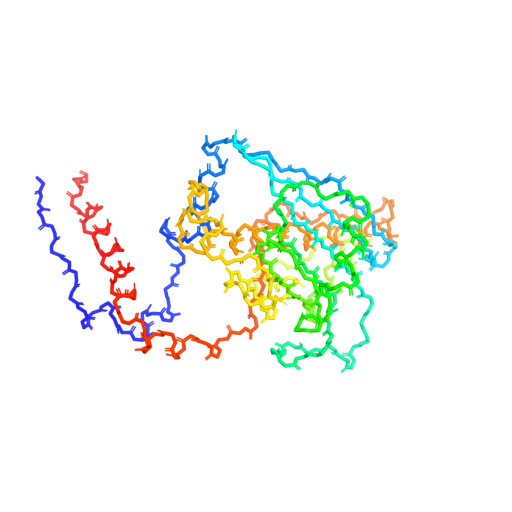840 C C . ARG A 1 233 ? -9.539 -10.489 -4.130 1.00 93.44 233 ARG A C 1
ATOM 1842 O O . ARG A 1 233 ? -9.488 -9.979 -3.013 1.00 93.44 233 ARG A O 1
ATOM 1849 N N . ALA A 1 234 ? -9.126 -11.721 -4.401 1.00 92.06 234 ALA A N 1
ATOM 1850 C CA . ALA A 1 234 ? -8.679 -12.658 -3.379 1.00 92.06 234 ALA A CA 1
ATOM 1851 C C . ALA A 1 234 ? -7.233 -12.422 -2.911 1.00 92.06 234 ALA A C 1
ATOM 1853 O O . ALA A 1 234 ? -6.914 -12.682 -1.753 1.00 92.06 234 ALA A O 1
ATOM 1854 N N . LEU A 1 235 ? -6.378 -11.869 -3.775 1.00 94.00 235 LEU A N 1
ATOM 1855 C CA . LEU A 1 235 ? -5.000 -11.538 -3.421 1.00 94.00 235 LEU A CA 1
ATOM 1856 C C . LEU A 1 235 ? -4.910 -10.381 -2.422 1.00 94.00 235 LEU A C 1
ATOM 1858 O O . LEU A 1 235 ? -5.627 -9.381 -2.525 1.00 94.00 235 LEU A O 1
ATOM 1862 N N . GLY A 1 236 ? -3.982 -10.507 -1.476 1.00 92.75 236 GLY A N 1
ATOM 1863 C CA . GLY A 1 236 ? -3.579 -9.472 -0.533 1.00 92.75 236 GLY A CA 1
ATOM 1864 C C . GLY A 1 236 ? -2.120 -9.053 -0.719 1.00 92.75 236 GLY A C 1
ATOM 1865 O O . GLY A 1 236 ? -1.519 -9.241 -1.775 1.00 92.75 236 GLY A O 1
ATOM 1866 N N . VAL A 1 237 ? -1.556 -8.477 0.340 1.00 91.31 237 VAL A N 1
ATOM 1867 C CA . VAL A 1 237 ? -0.125 -8.178 0.466 1.00 91.31 237 VAL A CA 1
ATOM 1868 C C . VAL A 1 237 ? 0.387 -8.995 1.641 1.00 91.31 237 VAL A C 1
ATOM 1870 O O . VAL A 1 237 ? -0.216 -8.976 2.716 1.00 91.31 237 VAL A O 1
ATOM 1873 N N . GLY A 1 238 ? 1.460 -9.752 1.431 1.00 84.75 238 GLY A N 1
ATOM 1874 C CA . GLY A 1 238 ? 2.033 -10.574 2.489 1.00 84.75 238 GLY A CA 1
ATOM 1875 C C . GLY A 1 238 ? 2.692 -9.697 3.552 1.00 84.75 238 GLY A C 1
ATOM 1876 O O . GLY A 1 238 ? 3.222 -8.641 3.233 1.00 84.75 238 GLY A O 1
ATOM 1877 N N . ASN A 1 239 ? 2.718 -10.144 4.806 1.00 83.50 239 ASN A N 1
ATOM 1878 C CA . ASN A 1 239 ? 3.467 -9.480 5.875 1.00 83.50 239 ASN A CA 1
ATOM 1879 C C . ASN A 1 239 ? 4.624 -10.381 6.336 1.00 83.50 239 ASN A C 1
ATOM 1881 O O . ASN A 1 239 ? 4.432 -11.575 6.588 1.00 83.50 239 ASN A O 1
ATOM 1885 N N . ALA A 1 240 ? 5.842 -9.844 6.395 1.00 68.81 240 ALA A N 1
ATOM 1886 C CA . ALA A 1 240 ? 7.030 -10.594 6.797 1.00 68.81 240 ALA A CA 1
ATOM 1887 C C . ALA A 1 240 ? 7.338 -10.530 8.301 1.00 68.81 240 ALA A C 1
ATOM 1889 O O . ALA A 1 240 ? 8.149 -11.320 8.781 1.00 68.81 240 ALA A O 1
ATOM 1890 N N . THR A 1 241 ? 6.688 -9.647 9.069 1.00 64.00 241 THR A N 1
ATOM 1891 C CA . THR A 1 241 ? 7.040 -9.430 10.481 1.00 64.00 241 THR A CA 1
ATOM 1892 C C . THR A 1 241 ? 5.934 -9.824 11.460 1.00 64.00 241 THR A C 1
ATOM 1894 O O . THR A 1 241 ? 4.818 -9.313 11.427 1.00 64.00 241 THR A O 1
ATOM 1897 N N . GLY A 1 242 ? 6.288 -10.728 12.383 1.00 60.19 242 GLY A N 1
ATOM 1898 C CA . GLY A 1 242 ? 5.521 -11.060 13.594 1.00 60.19 242 GLY A CA 1
ATOM 1899 C C . GLY A 1 242 ? 6.285 -10.795 14.901 1.00 60.19 242 GLY A C 1
ATOM 1900 O O . GLY A 1 242 ? 5.718 -10.935 15.980 1.00 60.19 242 GLY A O 1
ATOM 1901 N N . LEU A 1 243 ? 7.558 -10.378 14.823 1.00 60.16 243 LEU A N 1
ATOM 1902 C CA . LEU A 1 243 ? 8.437 -10.181 15.989 1.00 60.16 243 LEU A CA 1
ATOM 1903 C C . LEU A 1 243 ? 7.904 -9.130 16.975 1.00 60.16 243 LEU A C 1
ATOM 1905 O O . LEU A 1 243 ? 8.108 -9.255 18.177 1.00 60.16 243 LEU A O 1
ATOM 1909 N N . GLY A 1 244 ? 7.178 -8.124 16.481 1.00 67.50 244 GLY A N 1
ATOM 1910 C CA . GLY A 1 244 ? 6.560 -7.101 17.325 1.00 67.50 244 GLY A CA 1
ATOM 1911 C C . GLY A 1 244 ? 5.267 -7.546 18.009 1.00 67.50 244 GLY A C 1
ATOM 1912 O O . GLY A 1 244 ? 4.879 -6.935 18.998 1.00 67.50 244 GLY A O 1
ATOM 1913 N N . MET A 1 245 ? 4.598 -8.605 17.534 1.00 74.62 245 MET A N 1
ATOM 1914 C CA . MET A 1 245 ? 3.256 -8.954 18.019 1.00 74.62 245 MET A CA 1
ATOM 1915 C C . MET A 1 245 ? 3.250 -9.473 19.455 1.00 74.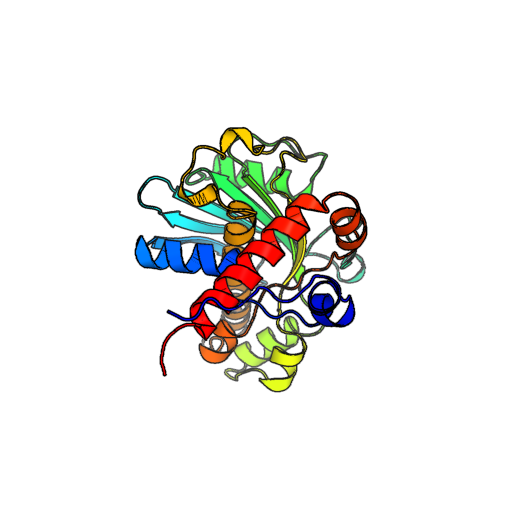62 245 MET A C 1
ATOM 1917 O O . MET A 1 245 ? 2.401 -9.058 20.238 1.00 74.62 245 MET A O 1
ATOM 1921 N N . ALA A 1 246 ? 4.175 -10.365 19.819 1.00 78.69 246 ALA A N 1
ATOM 1922 C CA . ALA A 1 246 ? 4.222 -10.894 21.182 1.00 78.69 246 ALA A CA 1
ATOM 1923 C C . ALA A 1 246 ? 4.549 -9.791 22.213 1.00 78.69 246 ALA A C 1
ATOM 1925 O O . ALA A 1 246 ? 3.768 -9.628 23.153 1.00 78.69 246 ALA A O 1
ATOM 1926 N N . PRO A 1 247 ? 5.590 -8.951 22.018 1.00 81.81 247 PRO A N 1
ATOM 1927 C CA . PRO A 1 247 ? 5.812 -7.787 22.873 1.00 81.81 247 PRO A CA 1
ATOM 1928 C C . PRO A 1 247 ? 4.630 -6.814 22.893 1.00 81.81 247 PRO A C 1
ATOM 1930 O O . PRO A 1 247 ? 4.303 -6.291 23.953 1.00 81.81 247 PRO A O 1
ATOM 1933 N N . PHE A 1 248 ? 3.968 -6.581 21.754 1.00 82.00 248 PHE A N 1
ATOM 1934 C CA . PHE A 1 248 ? 2.822 -5.675 21.669 1.00 82.00 248 PHE A CA 1
ATOM 1935 C C . PHE A 1 248 ? 1.637 -6.158 22.511 1.00 82.00 248 PHE A C 1
ATOM 1937 O O . PHE A 1 248 ? 1.074 -5.381 23.279 1.00 82.00 248 PHE A O 1
ATOM 1944 N N . LEU A 1 249 ? 1.286 -7.445 22.421 1.00 80.44 249 LEU A N 1
ATOM 1945 C CA . LEU A 1 249 ? 0.207 -8.032 23.221 1.00 80.44 249 LEU A CA 1
ATOM 1946 C C . LEU A 1 249 ? 0.488 -7.923 24.725 1.00 80.44 249 LEU A C 1
ATOM 1948 O O . LEU A 1 249 ? -0.422 -7.626 25.494 1.00 80.44 249 LEU A O 1
ATOM 1952 N N . VAL A 1 250 ? 1.746 -8.121 25.134 1.00 84.50 250 VAL A N 1
ATOM 1953 C CA . VAL A 1 250 ? 2.162 -8.019 26.542 1.00 84.50 250 VAL A CA 1
ATOM 1954 C C . VAL A 1 250 ? 2.186 -6.566 27.023 1.00 84.50 250 VAL A C 1
ATOM 1956 O O . VAL A 1 250 ? 1.750 -6.283 28.135 1.00 84.50 250 VAL A O 1
ATOM 1959 N N . ARG A 1 251 ? 2.673 -5.629 26.201 1.00 88.50 251 ARG A N 1
ATOM 1960 C CA . ARG A 1 251 ? 2.838 -4.215 26.583 1.00 88.50 251 ARG A CA 1
ATOM 1961 C C . ARG A 1 251 ? 1.562 -3.383 26.467 1.00 88.50 251 ARG A C 1
ATOM 1963 O O . ARG A 1 251 ? 1.476 -2.335 27.098 1.00 88.50 251 ARG A O 1
ATOM 1970 N N . HIS A 1 252 ? 0.569 -3.831 25.696 1.00 89.12 252 HIS A N 1
ATOM 1971 C CA . HIS A 1 252 ? -0.665 -3.076 25.447 1.00 89.12 252 HIS A CA 1
ATOM 1972 C C . HIS A 1 252 ? -1.942 -3.867 25.804 1.00 89.12 252 HIS A C 1
ATOM 1974 O O . HIS A 1 252 ? -2.833 -4.039 24.959 1.00 89.12 252 HIS A O 1
ATOM 1980 N N . PRO A 1 253 ? -2.093 -4.328 27.063 1.00 88.31 253 PRO A N 1
ATOM 1981 C CA . PRO A 1 253 ? -3.252 -5.115 27.479 1.00 88.31 253 PRO A CA 1
ATOM 1982 C C . PRO A 1 253 ? -4.562 -4.318 27.402 1.00 88.31 253 PRO A C 1
ATOM 1984 O O . PRO A 1 253 ? -5.577 -4.871 26.990 1.00 88.31 253 PRO A O 1
ATOM 1987 N N . LEU A 1 254 ? -4.546 -3.013 27.705 1.00 90.56 254 LEU A N 1
ATOM 1988 C CA . LEU A 1 254 ? -5.733 -2.146 27.622 1.00 90.56 254 LEU A CA 1
ATOM 1989 C C . LEU A 1 254 ? -6.232 -1.951 26.184 1.00 90.56 254 LEU A C 1
ATOM 1991 O O . LEU A 1 254 ? -7.441 -1.928 25.939 1.00 90.56 254 LEU A O 1
ATOM 1995 N N . LEU A 1 255 ? -5.311 -1.854 25.221 1.00 86.62 255 LEU A N 1
ATOM 1996 C CA . LEU A 1 255 ? -5.662 -1.760 23.804 1.00 86.62 255 LEU A CA 1
ATOM 1997 C C . LEU A 1 255 ? -6.269 -3.077 23.315 1.00 86.62 255 LEU A C 1
ATOM 1999 O O . LEU A 1 255 ? -7.320 -3.085 22.675 1.00 86.62 255 LEU A O 1
ATOM 2003 N N . THR A 1 256 ? -5.641 -4.196 23.685 1.00 86.12 256 THR A N 1
ATOM 2004 C CA . THR A 1 256 ? -6.149 -5.533 23.367 1.00 86.12 256 THR A CA 1
ATOM 2005 C C . THR A 1 256 ? -7.534 -5.744 23.984 1.00 86.12 256 THR A C 1
ATOM 2007 O O . THR A 1 256 ? -8.461 -6.159 23.289 1.00 86.12 256 THR A O 1
ATOM 2010 N N . HIS A 1 257 ? -7.712 -5.382 25.258 1.00 89.06 257 HIS A N 1
ATOM 2011 C CA . HIS A 1 257 ? -9.003 -5.411 25.939 1.00 89.06 257 HIS A CA 1
ATOM 2012 C C . HIS A 1 257 ? -10.052 -4.586 25.190 1.00 89.06 257 HIS A C 1
ATOM 2014 O O . HIS A 1 257 ? -11.114 -5.116 24.879 1.00 89.06 257 HIS A O 1
ATOM 2020 N N . SER A 1 258 ? -9.746 -3.337 24.828 1.00 89.25 258 SER A N 1
ATOM 2021 C CA . SER A 1 258 ? -10.669 -2.457 24.096 1.00 89.25 258 SER A CA 1
ATOM 2022 C C . SER A 1 258 ? -11.151 -3.077 22.780 1.00 89.25 258 SER A C 1
ATOM 2024 O O . SER A 1 258 ? -12.340 -3.016 22.459 1.00 89.25 258 SER A O 1
ATOM 2026 N N . TRP A 1 259 ? -10.262 -3.734 22.027 1.00 86.69 259 TRP A N 1
ATOM 2027 C CA . TRP A 1 259 ? -10.643 -4.426 20.790 1.00 86.69 259 TRP A CA 1
ATOM 2028 C C . TRP A 1 259 ? -11.549 -5.629 21.037 1.00 86.69 259 TRP A C 1
ATOM 2030 O O . TRP A 1 259 ? -12.549 -5.801 20.332 1.00 86.69 259 TRP A O 1
ATOM 2040 N N . PHE A 1 260 ? -11.232 -6.455 22.035 1.00 88.31 260 PHE A N 1
ATOM 2041 C CA . PHE A 1 260 ? -12.070 -7.601 22.379 1.00 88.31 260 PHE A CA 1
ATOM 2042 C C . PHE A 1 260 ? -13.417 -7.165 22.941 1.00 88.31 260 PHE A C 1
ATOM 2044 O O . PHE A 1 260 ? -14.438 -7.706 22.526 1.00 88.31 260 PHE A O 1
ATOM 2051 N N . LEU A 1 261 ? -13.450 -6.137 23.784 1.00 91.75 261 LEU A N 1
ATOM 2052 C CA . LEU A 1 261 ? -14.679 -5.567 24.316 1.00 91.75 261 LEU A CA 1
ATOM 2053 C C . LEU A 1 261 ? -15.586 -5.058 23.190 1.00 91.75 261 LEU A C 1
ATOM 2055 O O . LEU A 1 261 ? -16.768 -5.402 23.157 1.00 91.75 261 LEU A O 1
ATOM 2059 N N . ALA A 1 262 ? -15.039 -4.310 22.226 1.00 90.44 262 ALA A N 1
ATOM 2060 C CA . ALA A 1 262 ? -15.796 -3.836 21.068 1.00 90.44 262 ALA A CA 1
ATOM 2061 C C . ALA A 1 262 ? -16.366 -4.999 20.237 1.00 90.44 262 ALA A C 1
ATOM 2063 O O . ALA A 1 262 ? -17.532 -4.975 19.835 1.00 90.44 262 ALA A O 1
ATOM 2064 N N . ARG A 1 263 ? -15.565 -6.048 20.010 1.00 89.75 263 ARG A N 1
ATOM 2065 C CA . ARG A 1 263 ? -15.993 -7.251 19.284 1.00 89.75 263 ARG A CA 1
ATOM 2066 C C . ARG A 1 263 ? -17.084 -8.024 20.024 1.00 89.75 263 ARG A C 1
ATOM 2068 O O . ARG A 1 263 ? -18.076 -8.398 19.401 1.00 89.75 263 ARG A O 1
ATOM 2075 N N . GLU A 1 264 ? -16.906 -8.284 21.315 1.00 92.50 264 GLU A N 1
ATOM 2076 C CA . GLU A 1 264 ? -17.879 -9.023 22.122 1.00 92.50 264 GLU A CA 1
ATOM 2077 C C . GLU A 1 264 ? -19.184 -8.244 22.264 1.00 92.50 264 GLU A C 1
ATOM 2079 O O . GLU A 1 264 ? -20.254 -8.829 22.118 1.00 92.50 264 GLU A O 1
ATOM 2084 N N . THR A 1 265 ? -19.108 -6.922 22.434 1.00 93.38 265 THR A N 1
ATOM 2085 C CA . THR A 1 265 ? -20.287 -6.046 22.462 1.00 93.38 265 THR A CA 1
ATOM 2086 C C . THR A 1 265 ? -21.053 -6.110 21.145 1.00 93.38 265 THR A C 1
ATOM 2088 O O . THR A 1 265 ? -22.274 -6.263 21.143 1.00 93.38 265 THR A O 1
ATOM 2091 N N . ALA A 1 266 ? -20.353 -6.039 20.008 1.00 91.75 266 ALA A N 1
ATOM 2092 C CA . ALA A 1 266 ? -20.985 -6.162 18.698 1.00 91.75 266 ALA A CA 1
ATOM 2093 C C . ALA A 1 266 ? -21.659 -7.532 18.513 1.00 91.75 266 ALA A C 1
ATOM 2095 O O . ALA A 1 266 ? -22.776 -7.602 18.006 1.00 91.75 266 ALA A O 1
ATOM 2096 N N . LEU A 1 267 ? -21.012 -8.617 18.950 1.00 90.94 267 LEU A N 1
ATOM 2097 C CA . LEU A 1 267 ? -21.585 -9.960 18.864 1.00 90.94 267 LEU A CA 1
ATOM 2098 C C . LEU A 1 267 ? -22.815 -10.126 19.766 1.00 90.94 267 LEU A C 1
ATOM 2100 O O . LEU A 1 267 ? -23.803 -10.710 19.330 1.00 90.94 267 LEU A O 1
ATOM 2104 N N . ALA A 1 268 ? -22.761 -9.626 21.000 1.00 93.56 268 ALA A N 1
ATOM 2105 C CA . ALA A 1 268 ? -23.878 -9.684 21.936 1.00 93.56 268 ALA A CA 1
ATOM 2106 C C . ALA A 1 268 ? -25.108 -8.948 21.392 1.00 93.56 268 ALA A C 1
ATOM 2108 O O . ALA A 1 268 ? -26.203 -9.500 21.436 1.00 93.56 268 ALA A O 1
ATOM 2109 N N . ARG A 1 269 ? -24.913 -7.760 20.800 1.00 93.06 269 ARG A N 1
ATOM 2110 C CA . ARG A 1 269 ? -25.987 -6.994 20.147 1.00 93.06 269 ARG A CA 1
ATOM 2111 C C . ARG A 1 269 ? -26.627 -7.772 19.001 1.00 93.06 269 ARG A C 1
ATOM 2113 O O . ARG A 1 269 ? -27.832 -7.954 19.008 1.00 93.06 269 ARG A O 1
ATOM 2120 N N . VAL A 1 270 ? -25.824 -8.303 18.074 1.00 91.44 270 VAL A N 1
ATOM 2121 C CA . VAL A 1 270 ? -26.348 -9.069 16.926 1.00 91.44 270 VAL A CA 1
ATOM 2122 C C . VAL A 1 270 ? -27.107 -10.319 17.370 1.00 91.44 270 VAL A C 1
ATOM 2124 O O . VAL A 1 270 ? -28.122 -10.655 16.779 1.00 91.44 270 VAL A O 1
ATOM 2127 N N . ARG A 1 271 ? -26.638 -11.016 18.410 1.00 91.94 271 ARG A N 1
ATOM 2128 C CA . ARG A 1 271 ? -27.332 -12.200 18.937 1.00 91.94 271 ARG A CA 1
ATOM 2129 C C . ARG A 1 271 ? -28.628 -11.864 19.684 1.00 91.94 271 ARG A C 1
ATOM 2131 O O . ARG A 1 271 ? -29.420 -12.769 19.910 1.00 91.94 271 ARG A O 1
ATOM 2138 N N . ALA A 1 272 ? -28.788 -10.621 20.134 1.00 93.31 272 ALA A N 1
ATOM 2139 C CA . ALA A 1 272 ? -29.977 -10.151 20.836 1.00 93.31 272 ALA A CA 1
ATOM 2140 C C . ALA A 1 272 ? -31.079 -9.668 19.876 1.00 93.31 272 ALA A C 1
ATOM 2142 O O . ALA A 1 272 ? -32.183 -9.369 20.335 1.00 93.31 272 ALA A O 1
ATOM 2143 N N . GLU A 1 273 ? -30.783 -9.582 18.573 1.00 91.38 273 GLU A N 1
ATOM 2144 C CA . GLU A 1 273 ? -31.780 -9.291 17.546 1.00 91.38 273 GLU A CA 1
ATOM 2145 C C . GLU A 1 273 ? -32.781 -10.455 17.445 1.00 91.38 273 GLU A C 1
ATOM 2147 O O . GLU A 1 273 ? -32.361 -11.617 17.415 1.00 91.38 273 GLU A O 1
ATOM 2152 N N . PRO A 1 274 ? -34.095 -10.174 17.416 1.00 84.31 274 PRO A N 1
ATOM 2153 C CA . PRO A 1 274 ? -35.105 -11.202 17.200 1.00 84.31 274 PRO A CA 1
ATOM 2154 C C . PRO A 1 274 ? -34.942 -11.830 15.806 1.00 84.31 274 PRO A C 1
ATOM 2156 O O . PRO A 1 274 ? -34.640 -11.130 14.837 1.00 84.31 274 PRO A O 1
ATOM 2159 N N . HIS A 1 275 ? -35.108 -13.153 15.739 1.00 70.38 275 HIS A N 1
ATOM 2160 C CA . HIS A 1 275 ? -35.085 -13.933 14.499 1.00 70.38 275 HIS A CA 1
ATOM 2161 C C . HIS A 1 275 ? -36.390 -13.803 13.718 1.00 70.38 275 HIS A C 1
ATOM 2163 O O . HIS A 1 275 ? -37.457 -13.778 14.373 1.00 70.38 275 HIS A O 1
#

Secondary structure (DSSP, 8-state):
---PPPPPHHHHS-HHHHHTPPP-TTSHHHHHHHHHHHTT-EEEEEEEEE-TTS-EEEEEEEE-SS-EEEEEEEE----GGG---STT-S--SEEEEEEES---HHHHHHHHHHGGGGGGS---TTEEEEEEEEE-TTTHHHHHHHHHTT-PPPHHHHHHH-EEEEEEEEE-SSGGG---HHHHTT-TTT-STTHHHHHHHHHHHHHHHHHHHHHHHHH-TTTPPPPPHHHHHH-EEEE---TTHHHHHHH-HHHHHHHHHHHHHHHHHHHTS--